Protein AF-A0A8S3PVW5-F1 (afdb_monomer_lite)

Organism: Mytilus edulis (NCBI:txid6550)

Foldseek 3Di:
DDDVVVVPDDLVNVVCCVVVDVDDCLPPQDEQALVCLVVLVVCLVPDDPQQNDAHCDDPVRGRPRSNPDDLQVRKDWDDVVQFQFPPWTWIDRVVVREIETGCAPVQDQDDTGGPHPAAAYAYEHDNYAHAEQDDDPCLLRYQEYAHHHYAHQYYDLVSLQRQRHAYAEQDNYAHADDDPSVVNHDLSHAYANAAYEYADDLVVQVVLVVQVSNCVPPVHHHQYWYDDPNDTDGSNCSNVVSVVPDPPVVVVVVVVVVVVVVVVVVVVCVVVVVVVVVVCCVVVVPPPDPPPDDDDDQFDEEDDDDPVDPVVVVVVVVVVVVVVVVPGGYHYDVPNHDPPDDDDDDDDDD

pLDDT: mean 82.0, std 16.53, range [31.44, 98.75]

Structure (mmCIF, N/CA/C/O backbone):
data_AF-A0A8S3PVW5-F1
#
_entry.id   AF-A0A8S3PVW5-F1
#
loop_
_atom_site.group_PDB
_atom_site.id
_atom_site.type_symbol
_atom_site.label_atom_id
_atom_site.label_alt_id
_atom_site.label_comp_id
_atom_site.label_asym_id
_atom_site.label_entity_id
_atom_site.label_seq_id
_atom_site.pdbx_PDB_ins_code
_atom_site.Cartn_x
_atom_site.Cartn_y
_atom_site.Cartn_z
_atom_site.occupancy
_atom_site.B_iso_or_equiv
_atom_site.auth_seq_id
_atom_site.auth_comp_id
_atom_site.auth_asym_id
_atom_site.auth_atom_id
_atom_site.pdbx_PDB_model_num
ATOM 1 N N . MET A 1 1 ? -30.991 1.022 31.946 1.00 31.44 1 MET A N 1
ATOM 2 C CA . MET A 1 1 ? -29.877 0.114 32.305 1.00 31.44 1 MET A CA 1
ATOM 3 C C . MET A 1 1 ? -28.621 0.947 32.522 1.00 31.44 1 MET A C 1
ATOM 5 O O . MET A 1 1 ? -28.268 1.683 31.598 1.00 31.44 1 MET A O 1
ATOM 9 N N . PRO A 1 2 ? -27.998 0.931 33.714 1.00 32.81 2 PRO A N 1
ATOM 10 C CA . PRO A 1 2 ? -26.864 1.794 33.996 1.00 32.81 2 PRO A CA 1
ATOM 11 C C . PRO A 1 2 ? -25.646 1.234 33.274 1.00 32.81 2 PRO A C 1
ATOM 13 O O . PRO A 1 2 ? -25.054 0.234 33.656 1.00 32.81 2 PRO A O 1
ATOM 16 N N . ASN A 1 3 ? -25.306 1.881 32.171 1.00 42.56 3 ASN A N 1
ATOM 17 C CA . ASN A 1 3 ? -24.014 1.720 31.548 1.00 42.56 3 ASN A CA 1
ATOM 18 C C . ASN A 1 3 ? -23.010 2.446 32.457 1.00 42.56 3 ASN A C 1
ATOM 20 O O . ASN A 1 3 ? -23.156 3.650 32.654 1.00 42.56 3 ASN A O 1
ATOM 24 N N . LEU A 1 4 ? -22.012 1.756 33.013 1.00 47.47 4 LEU A N 1
ATOM 25 C CA . LEU A 1 4 ? -20.963 2.387 33.833 1.00 47.47 4 LEU A CA 1
ATOM 26 C C . LEU A 1 4 ? -20.243 3.527 33.084 1.00 47.47 4 LEU A C 1
ATOM 28 O O . LEU A 1 4 ? -19.803 4.483 33.709 1.00 47.47 4 LEU A O 1
ATOM 32 N N . SER A 1 5 ? -20.245 3.512 31.743 1.00 44.22 5 SER A N 1
ATOM 33 C CA . SER A 1 5 ? -19.768 4.637 30.920 1.00 44.22 5 SER A CA 1
ATOM 34 C C . SER A 1 5 ? -20.763 5.805 30.765 1.00 44.22 5 SER A C 1
ATOM 36 O O . SER A 1 5 ? -20.355 6.902 30.403 1.00 44.22 5 SER A O 1
ATOM 38 N N . LYS A 1 6 ? -22.060 5.617 31.063 1.00 41.75 6 LYS A N 1
ATOM 39 C CA . LYS A 1 6 ? -23.057 6.706 31.199 1.00 41.75 6 LYS A CA 1
ATOM 40 C C . LYS A 1 6 ? -23.055 7.350 32.590 1.00 41.75 6 LYS A C 1
ATOM 42 O O . LYS A 1 6 ? -23.629 8.419 32.740 1.00 41.75 6 LYS A O 1
ATOM 47 N N . LEU A 1 7 ? -22.428 6.719 33.585 1.00 42.75 7 LEU A N 1
ATOM 48 C CA . LEU A 1 7 ? -22.306 7.241 34.952 1.00 42.75 7 LEU A CA 1
ATOM 49 C C . LEU A 1 7 ? -21.178 8.280 35.109 1.00 42.75 7 LEU A C 1
ATOM 51 O O . LEU A 1 7 ? -20.908 8.714 36.220 1.00 42.75 7 LEU A O 1
ATOM 55 N N . GLY A 1 8 ? -20.515 8.691 34.020 1.00 39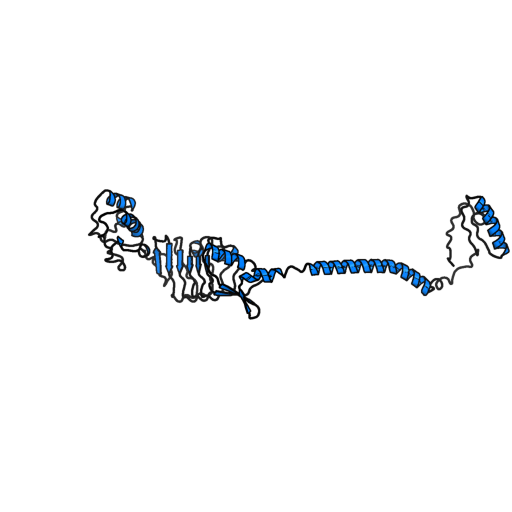.84 8 GLY A N 1
ATOM 56 C CA . GLY A 1 8 ? -19.526 9.778 34.047 1.00 39.84 8 GLY A CA 1
ATOM 57 C C . GLY A 1 8 ? -18.215 9.444 34.764 1.00 39.84 8 GLY A C 1
ATOM 58 O O . GLY A 1 8 ? -17.346 10.304 34.863 1.00 39.84 8 GLY A O 1
ATOM 59 N N . PHE A 1 9 ? -18.033 8.206 35.229 1.00 46.53 9 PHE A N 1
ATOM 60 C CA . PHE A 1 9 ? -16.758 7.766 35.772 1.00 46.53 9 PHE A CA 1
ATOM 61 C C . PHE A 1 9 ? -15.730 7.714 34.643 1.00 46.53 9 PHE A C 1
ATOM 63 O O . PHE A 1 9 ? -15.774 6.835 33.778 1.00 46.53 9 PHE A O 1
ATOM 70 N N . THR A 1 10 ? -14.790 8.658 34.645 1.00 55.12 10 THR A N 1
ATOM 71 C CA . THR A 1 10 ? -13.551 8.484 33.892 1.00 55.12 10 THR A CA 1
ATOM 72 C C . THR A 1 10 ? -12.866 7.218 34.405 1.00 55.12 10 THR A C 1
ATOM 74 O O . THR A 1 10 ? -13.001 6.847 35.575 1.00 55.12 10 THR A O 1
ATOM 77 N N . ILE A 1 11 ? -12.151 6.519 33.522 1.00 56.59 11 ILE A N 1
ATOM 78 C CA . ILE A 1 11 ? -11.419 5.291 33.871 1.00 56.59 11 ILE A CA 1
ATOM 79 C C . ILE A 1 11 ? -10.528 5.522 35.099 1.00 56.59 11 ILE A C 1
ATOM 81 O O . ILE A 1 11 ? -10.429 4.642 35.944 1.00 56.59 11 ILE A O 1
ATOM 85 N N . ASP A 1 12 ? -9.990 6.731 35.260 1.00 51.94 12 ASP A N 1
ATOM 86 C CA . ASP A 1 12 ? -9.177 7.129 36.409 1.00 51.94 12 ASP A CA 1
ATOM 87 C C . ASP A 1 12 ? -9.962 7.147 37.730 1.00 51.94 12 ASP A C 1
ATOM 89 O O . ASP A 1 12 ? -9.439 6.707 38.751 1.00 51.94 12 ASP A O 1
ATOM 93 N N . ILE A 1 13 ? -11.232 7.575 37.729 1.00 57.00 13 ILE A N 1
ATOM 94 C CA . ILE A 1 13 ? -12.088 7.536 38.926 1.00 57.00 13 ILE A CA 1
ATOM 95 C C . ILE A 1 13 ? -12.519 6.098 39.223 1.00 57.00 13 ILE A C 1
ATOM 97 O O . ILE A 1 13 ? -12.530 5.700 40.380 1.00 57.00 13 ILE A O 1
ATOM 101 N N . LEU A 1 14 ? -12.824 5.294 38.201 1.00 58.66 14 LEU A N 1
AT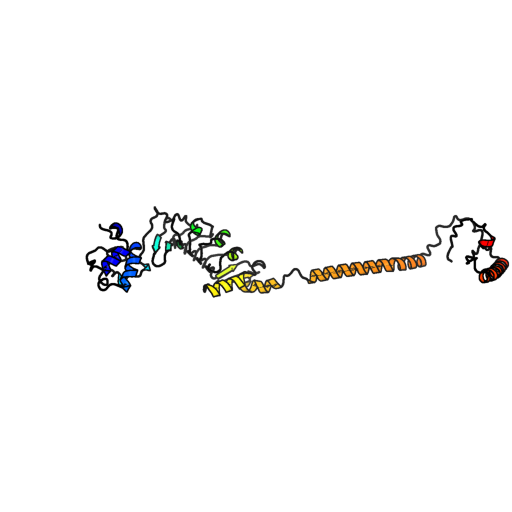OM 102 C CA . LEU A 1 14 ? -13.183 3.879 38.368 1.00 58.66 14 LEU A CA 1
ATOM 103 C C . LEU A 1 14 ? -12.003 3.062 38.913 1.00 58.66 14 LEU A C 1
ATOM 105 O O . LEU A 1 14 ? -12.178 2.249 39.815 1.00 58.66 14 LEU A O 1
ATOM 109 N N . LEU A 1 15 ? -10.791 3.325 38.423 1.00 57.66 15 LEU A N 1
ATOM 110 C CA . LEU A 1 15 ? -9.556 2.736 38.934 1.00 57.66 15 LEU A CA 1
ATOM 111 C C . LEU A 1 15 ? -9.255 3.229 40.348 1.00 57.66 15 LEU A C 1
ATOM 113 O O . LEU A 1 15 ? -9.067 2.410 41.241 1.00 57.66 15 LEU A O 1
ATOM 117 N N . SER A 1 16 ? -9.271 4.544 40.583 1.00 54.84 16 SER A N 1
ATOM 118 C CA . SER A 1 16 ? -9.051 5.112 41.917 1.00 54.84 16 SER A CA 1
ATOM 119 C C . SER A 1 16 ? -10.055 4.560 42.925 1.00 54.84 16 SER A C 1
ATOM 121 O O . SER A 1 16 ? -9.669 4.189 44.026 1.00 54.84 16 SER A O 1
ATOM 123 N N . ALA A 1 17 ? -11.321 4.412 42.539 1.00 56.62 17 ALA A N 1
ATOM 124 C CA . ALA A 1 17 ? -12.352 3.898 43.417 1.00 56.62 17 ALA A CA 1
ATOM 125 C C . ALA A 1 17 ? -12.240 2.382 43.644 1.00 56.62 17 ALA A C 1
ATOM 127 O O . ALA A 1 17 ? -12.489 1.966 44.760 1.00 56.62 17 ALA A O 1
ATOM 128 N N . VAL A 1 18 ? -11.798 1.574 42.669 1.00 59.78 18 VAL A N 1
ATOM 129 C CA . VAL A 1 18 ? -11.516 0.131 42.859 1.00 59.78 18 VAL A CA 1
ATOM 130 C C . VAL A 1 18 ? -10.257 -0.115 43.703 1.00 59.78 18 VAL A C 1
ATOM 132 O O . VAL A 1 18 ? -10.216 -1.069 44.475 1.00 59.78 18 VAL A O 1
ATOM 135 N N . PHE A 1 19 ? -9.226 0.728 43.578 1.00 58.41 19 PHE A N 1
ATOM 136 C CA . PHE A 1 19 ? -7.985 0.602 44.356 1.00 58.41 19 PHE A CA 1
ATOM 137 C C . PHE A 1 19 ? -8.077 1.216 45.756 1.00 58.41 19 PHE A C 1
ATOM 139 O O . PHE A 1 19 ? -7.372 0.771 46.659 1.00 58.41 19 PHE A O 1
ATOM 146 N N . LYS A 1 20 ? -8.931 2.229 45.947 1.00 57.75 20 LYS A N 1
ATOM 147 C CA . LYS A 1 20 ? -9.112 2.938 47.224 1.00 57.75 20 LYS A CA 1
ATOM 148 C C . LYS A 1 20 ? -10.317 2.438 48.027 1.00 57.75 20 LYS A C 1
ATOM 150 O O . LYS A 1 20 ? -10.294 2.531 49.250 1.00 57.75 20 LYS A O 1
ATOM 155 N N . TYR A 1 21 ? -11.344 1.901 47.367 1.00 57.03 21 TYR A N 1
ATOM 156 C CA . TYR A 1 21 ? -12.553 1.360 47.989 1.00 57.03 21 TYR A CA 1
ATOM 157 C C . TYR A 1 21 ? -12.857 -0.044 47.439 1.00 57.03 21 TYR A C 1
ATOM 159 O O . TYR A 1 21 ? -12.742 -0.314 46.247 1.00 57.03 21 TYR A O 1
ATOM 167 N N . SER A 1 22 ? -13.289 -0.965 48.300 1.00 54.03 22 SER A N 1
ATOM 168 C CA . SER A 1 22 ? -13.704 -2.312 47.886 1.00 54.03 22 SER A CA 1
ATOM 169 C C . SER A 1 22 ? -15.058 -2.262 47.164 1.00 54.03 22 SER A C 1
ATOM 171 O O . SER A 1 22 ? -16.097 -2.543 47.759 1.00 54.03 22 SER A O 1
ATOM 173 N N . ILE A 1 23 ? -15.079 -1.870 45.886 1.00 60.22 23 ILE A N 1
ATOM 174 C CA . ILE A 1 23 ? -16.308 -1.848 45.080 1.00 60.22 23 ILE A CA 1
ATOM 175 C C . ILE A 1 23 ? -16.690 -3.283 44.705 1.00 60.22 23 ILE A C 1
ATOM 177 O O . ILE A 1 23 ? -15.968 -3.970 43.980 1.00 60.22 23 ILE A O 1
ATOM 181 N N . ASN A 1 24 ? -17.858 -3.733 45.167 1.00 63.59 24 ASN A N 1
ATOM 182 C CA . ASN A 1 24 ? -18.418 -5.018 44.765 1.00 63.59 24 ASN A CA 1
ATOM 183 C C . ASN A 1 24 ? -19.068 -4.904 43.378 1.00 63.59 24 ASN A C 1
ATOM 185 O O . ASN A 1 24 ? -20.119 -4.289 43.220 1.00 63.59 24 ASN A O 1
ATOM 189 N N . LEU A 1 25 ? -18.440 -5.518 42.375 1.00 69.56 25 LEU A N 1
ATOM 190 C CA . LEU A 1 25 ? -18.918 -5.534 40.989 1.00 69.56 25 LEU A CA 1
ATOM 191 C C . LEU A 1 25 ? -19.595 -6.863 40.590 1.00 69.56 25 LEU A C 1
ATOM 193 O O . LEU A 1 25 ? -20.015 -6.995 39.441 1.00 69.56 25 LEU A O 1
ATOM 197 N N . LYS A 1 26 ? -19.725 -7.847 41.499 1.00 65.81 26 LYS A N 1
ATOM 198 C CA . LYS A 1 26 ? -20.195 -9.213 41.167 1.00 65.81 26 LYS A CA 1
ATOM 199 C C . LYS A 1 26 ? -21.586 -9.271 40.521 1.00 65.81 26 LYS A C 1
ATOM 201 O O . LYS A 1 26 ? -21.809 -10.118 39.666 1.00 65.81 26 LYS A O 1
ATOM 206 N N . GLU A 1 27 ? -22.495 -8.377 40.901 1.00 69.25 27 GLU A N 1
ATOM 207 C CA . GLU A 1 27 ? -23.879 -8.339 40.392 1.00 69.25 27 GLU A CA 1
ATOM 208 C C . GLU A 1 27 ? -24.087 -7.280 39.300 1.00 69.25 27 GLU A C 1
ATOM 210 O O . GLU A 1 27 ? -25.206 -7.039 38.848 1.00 69.25 27 GLU A O 1
ATOM 215 N N . THR A 1 28 ? -23.012 -6.625 38.849 1.00 72.88 28 THR A N 1
ATOM 216 C CA . THR A 1 28 ? -23.123 -5.601 37.810 1.00 72.88 28 THR A CA 1
ATOM 217 C C . THR A 1 28 ? -23.132 -6.249 36.421 1.00 72.88 28 THR A C 1
ATOM 219 O O . THR A 1 28 ? -22.277 -7.085 36.127 1.00 72.88 28 THR A O 1
ATOM 222 N N . PRO A 1 29 ? -24.079 -5.900 35.530 1.00 81.81 29 PRO A N 1
ATOM 223 C CA . PRO A 1 29 ? -24.072 -6.401 34.162 1.00 81.81 29 PRO A CA 1
ATOM 224 C C . PRO A 1 29 ? -22.949 -5.721 33.371 1.00 81.81 29 PRO A C 1
ATOM 226 O O . PRO A 1 29 ? -23.102 -4.606 32.867 1.00 81.81 29 PRO A O 1
ATOM 229 N N . ILE A 1 30 ? -21.796 -6.385 33.280 1.00 82.62 30 ILE A N 1
ATOM 230 C CA . ILE A 1 30 ? -20.611 -5.823 32.630 1.00 82.62 30 ILE A CA 1
ATOM 231 C C . ILE A 1 30 ? -20.696 -6.023 31.117 1.00 82.62 30 ILE A C 1
ATOM 233 O O . ILE A 1 30 ? -20.849 -7.143 30.621 1.00 82.62 30 ILE A O 1
ATOM 237 N N . ARG A 1 31 ? -20.557 -4.920 30.378 1.00 87.69 31 ARG A N 1
ATOM 238 C CA . ARG A 1 31 ? -20.431 -4.920 28.922 1.00 87.69 31 ARG A CA 1
ATOM 239 C C . ARG A 1 31 ? -18.957 -4.868 28.531 1.00 87.69 31 ARG A C 1
ATOM 241 O O . ARG A 1 31 ? -18.302 -3.846 28.698 1.00 87.69 31 ARG A O 1
ATOM 248 N N . CYS A 1 32 ? -18.466 -5.955 27.964 1.00 89.75 32 CYS A N 1
ATOM 249 C CA . CYS A 1 32 ? -17.086 -6.138 27.539 1.00 89.75 32 CYS A CA 1
ATOM 250 C C . CYS A 1 32 ? -16.931 -5.764 26.063 1.00 89.75 32 CYS A C 1
ATOM 252 O O . CYS A 1 32 ? -16.780 -6.618 25.193 1.00 89.75 32 CYS A O 1
ATOM 254 N N . ASP A 1 33 ? -17.042 -4.469 25.775 1.00 90.88 33 ASP A N 1
ATOM 255 C CA . ASP A 1 33 ? -16.838 -3.907 24.440 1.00 90.88 33 ASP A CA 1
ATOM 256 C C . ASP A 1 33 ? -15.508 -3.140 24.342 1.00 90.88 33 ASP A C 1
ATOM 258 O O . ASP A 1 33 ? -14.687 -3.160 25.260 1.00 90.88 33 ASP A O 1
ATOM 262 N N . CYS A 1 34 ? -15.284 -2.463 23.213 1.00 91.31 34 CYS A N 1
ATOM 263 C CA . CYS A 1 34 ? -14.067 -1.684 22.981 1.00 91.31 34 CYS A CA 1
ATOM 264 C C . CYS A 1 34 ? -13.805 -0.622 24.065 1.00 91.31 34 CYS A C 1
ATOM 266 O O . CYS A 1 34 ? -12.659 -0.377 24.422 1.00 91.31 34 CYS A O 1
ATOM 268 N N . LYS A 1 35 ? -14.844 -0.000 24.639 1.00 87.25 35 LYS A N 1
ATOM 269 C CA . LYS A 1 35 ? -14.663 1.071 25.632 1.00 87.25 35 LYS A CA 1
ATOM 270 C C . LYS A 1 35 ? -14.157 0.526 26.959 1.00 87.25 35 LYS A C 1
ATOM 272 O O . LYS A 1 35 ? -13.563 1.258 27.747 1.00 87.25 35 LYS A O 1
ATOM 277 N N . PHE A 1 36 ? -14.410 -0.755 27.198 1.00 84.06 36 PHE A N 1
ATOM 278 C CA . PHE A 1 36 ? -14.023 -1.451 28.410 1.00 84.06 36 PHE A CA 1
ATOM 279 C C . PHE A 1 36 ? -12.609 -2.050 28.330 1.00 84.06 36 PHE A C 1
ATOM 281 O O . PHE A 1 36 ? -12.068 -2.461 29.353 1.00 84.06 36 PHE A O 1
ATOM 288 N N . GLU A 1 37 ? -11.972 -2.043 27.152 1.00 84.88 37 GLU A N 1
ATOM 289 C CA . GLU A 1 37 ? -10.618 -2.577 26.938 1.00 84.88 37 GLU A CA 1
ATOM 290 C C . GLU A 1 37 ? -9.592 -1.979 27.899 1.00 84.88 37 GLU A C 1
ATOM 292 O O . GLU A 1 37 ? -8.934 -2.724 28.625 1.00 84.88 37 GLU A O 1
ATOM 297 N N . ARG A 1 38 ? -9.534 -0.649 28.004 1.00 79.75 38 ARG A N 1
ATOM 298 C CA . ARG A 1 38 ? -8.556 0.019 28.868 1.00 79.75 38 ARG A CA 1
ATOM 299 C C . ARG A 1 38 ? -8.747 -0.334 30.343 1.00 79.75 38 ARG A C 1
ATOM 301 O O . ARG A 1 38 ? -7.765 -0.491 31.059 1.00 79.75 38 ARG A O 1
ATOM 308 N N . PHE A 1 39 ? -9.991 -0.511 30.788 1.00 76.62 39 PHE A N 1
ATOM 309 C CA . PHE A 1 39 ? -10.277 -0.959 32.150 1.00 76.62 39 PHE A CA 1
ATOM 310 C C . PHE A 1 39 ? -9.788 -2.396 32.375 1.00 76.62 39 PHE A C 1
ATOM 312 O O . PHE A 1 39 ? -9.053 -2.642 33.329 1.00 76.62 39 PHE A O 1
ATOM 319 N N . ILE A 1 40 ? -10.117 -3.325 31.466 1.00 76.81 40 ILE A N 1
ATOM 320 C CA . ILE A 1 40 ? -9.654 -4.724 31.520 1.00 76.81 40 ILE A CA 1
ATOM 321 C C . ILE A 1 40 ? -8.126 -4.794 31.561 1.00 76.81 40 ILE A C 1
ATOM 323 O O . ILE A 1 40 ? -7.555 -5.524 32.373 1.00 76.81 40 ILE A O 1
ATOM 327 N N . LYS A 1 41 ? -7.460 -4.007 30.718 1.00 78.69 41 LYS A N 1
ATOM 328 C CA . LYS A 1 41 ? -6.004 -3.956 30.647 1.00 78.69 41 LYS A CA 1
ATOM 329 C C . LYS A 1 41 ? -5.378 -3.510 31.964 1.00 78.69 41 LYS A C 1
ATOM 331 O O . LYS A 1 41 ? -4.396 -4.102 32.393 1.00 78.69 41 LYS A O 1
ATOM 336 N N . THR A 1 42 ? -5.945 -2.511 32.639 1.00 74.25 42 THR A N 1
ATOM 337 C CA . THR A 1 42 ? -5.396 -2.023 33.911 1.00 74.25 42 THR A CA 1
ATOM 338 C C . THR A 1 42 ? -5.670 -2.972 35.080 1.00 74.25 42 THR A C 1
ATOM 340 O O . THR A 1 42 ? -4.783 -3.208 35.898 1.00 74.25 42 THR A O 1
ATOM 343 N N . ILE A 1 43 ? -6.868 -3.554 35.171 1.00 71.56 43 ILE A N 1
ATOM 344 C CA . ILE A 1 43 ? -7.237 -4.404 36.317 1.00 71.56 43 ILE A CA 1
ATOM 345 C C . ILE A 1 43 ? -6.582 -5.791 36.278 1.00 71.56 43 ILE A C 1
ATOM 347 O O . ILE A 1 43 ? -6.353 -6.361 37.346 1.00 71.56 43 ILE A O 1
ATOM 351 N N . LYS A 1 44 ? -6.240 -6.317 35.085 1.00 70.44 44 LYS A N 1
ATOM 352 C CA . LYS A 1 44 ? -5.544 -7.610 34.919 1.00 70.44 44 LYS A CA 1
ATOM 353 C C . LYS A 1 44 ? -4.260 -7.699 35.746 1.00 70.44 44 LYS A C 1
ATOM 355 O O . LYS A 1 44 ? -3.945 -8.767 36.256 1.00 70.44 44 LYS A O 1
ATOM 360 N N . PHE A 1 45 ? -3.544 -6.586 35.894 1.00 66.06 45 PHE A N 1
ATOM 361 C CA . PHE A 1 45 ? -2.250 -6.554 36.575 1.00 66.06 45 PHE A CA 1
ATOM 362 C C . PHE A 1 45 ? -2.329 -6.210 38.063 1.00 66.06 45 PHE A C 1
ATOM 364 O O . PHE A 1 45 ? -1.327 -6.350 38.757 1.00 66.06 45 PHE A O 1
ATOM 371 N N . ALA A 1 46 ? -3.476 -5.740 38.563 1.00 60.41 46 ALA A N 1
ATOM 372 C CA . ALA A 1 46 ? -3.459 -4.940 39.783 1.00 60.41 46 ALA A CA 1
ATOM 373 C C . ALA A 1 46 ? -4.485 -5.329 40.866 1.00 60.41 46 ALA A C 1
ATOM 375 O O . ALA A 1 46 ? -4.235 -5.041 42.033 1.00 60.41 46 ALA A O 1
ATOM 376 N N . ALA A 1 47 ? -5.592 -6.021 40.572 1.00 58.47 47 ALA A N 1
ATOM 377 C CA . ALA A 1 47 ? -6.679 -6.143 41.555 1.00 58.47 47 ALA A CA 1
ATOM 378 C C . ALA A 1 47 ? -6.980 -7.581 42.036 1.00 58.47 47 ALA A C 1
ATOM 380 O O . ALA A 1 47 ? -7.594 -8.382 41.326 1.00 58.47 47 ALA A O 1
ATOM 381 N N . LYS A 1 48 ? -6.657 -7.874 43.310 1.00 56.66 48 LYS A N 1
ATOM 382 C CA . LYS A 1 48 ? -7.226 -9.018 44.051 1.00 56.66 48 LYS A CA 1
ATOM 383 C C . LYS A 1 48 ? -8.754 -8.856 44.116 1.00 56.66 48 LYS A C 1
ATOM 385 O O . LYS A 1 48 ? -9.242 -7.849 44.612 1.00 56.66 48 LYS A O 1
ATOM 390 N N . GLY A 1 49 ? -9.509 -9.844 43.624 1.00 59.50 49 GLY A N 1
ATOM 391 C CA . GLY A 1 49 ? -10.984 -9.872 43.689 1.00 59.50 49 GLY A CA 1
ATOM 392 C C . GLY A 1 49 ? -11.720 -9.628 42.364 1.00 59.50 49 GLY A C 1
ATOM 393 O O . GLY A 1 49 ? -12.922 -9.872 42.285 1.00 59.50 49 GLY A O 1
ATOM 394 N N . VAL A 1 50 ? -11.008 -9.239 41.301 1.00 63.38 50 VAL A N 1
ATOM 395 C CA . VAL A 1 50 ? -11.586 -8.973 39.966 1.00 63.38 50 VAL A CA 1
ATOM 396 C C . VAL A 1 50 ? -11.655 -10.234 39.087 1.00 63.38 50 VAL A C 1
ATOM 398 O O . VAL A 1 50 ? -12.401 -10.278 38.110 1.00 63.38 50 VAL A O 1
ATOM 401 N N . HIS A 1 51 ? -10.965 -11.310 39.481 1.00 65.31 51 HIS A N 1
ATOM 402 C CA . HIS A 1 51 ? -10.943 -12.598 38.767 1.00 65.31 51 HIS A CA 1
ATOM 403 C C . HIS A 1 51 ? -12.327 -13.240 38.569 1.00 65.31 51 HIS A C 1
ATOM 405 O O . HIS A 1 51 ? -12.505 -14.038 37.653 1.00 65.31 51 HIS A O 1
ATOM 411 N N . ASN A 1 52 ? -13.306 -12.883 39.407 1.00 74.19 52 ASN A N 1
ATOM 412 C CA . ASN A 1 52 ? -14.651 -13.461 39.382 1.00 74.19 52 ASN A CA 1
ATOM 413 C C . ASN A 1 52 ? -15.667 -12.619 38.598 1.00 74.19 52 ASN A C 1
ATOM 415 O O . ASN A 1 52 ? -16.850 -12.950 38.601 1.00 74.19 52 ASN A O 1
ATOM 419 N N . LEU A 1 53 ? -15.243 -11.522 37.964 1.00 81.25 53 LEU A N 1
ATOM 420 C CA . LEU A 1 53 ? -16.140 -10.710 37.149 1.00 81.25 53 LEU A CA 1
ATOM 421 C C . LEU A 1 53 ? -16.371 -11.349 35.782 1.00 81.25 53 LEU A C 1
ATOM 423 O O . LEU A 1 53 ? -15.439 -11.814 35.121 1.00 81.25 53 LEU A O 1
ATOM 427 N N . ILE A 1 54 ? -17.634 -11.335 35.367 1.00 86.94 54 ILE A N 1
ATOM 428 C CA . ILE A 1 54 ? -18.128 -12.026 34.183 1.00 86.94 54 ILE A CA 1
ATOM 429 C C . ILE A 1 54 ? -18.789 -11.010 33.255 1.00 86.94 54 ILE A C 1
ATOM 431 O O . ILE A 1 54 ? -19.542 -10.138 33.691 1.00 86.94 54 ILE A O 1
ATOM 435 N N . CYS A 1 55 ? -18.526 -11.138 31.962 1.00 88.75 55 CYS A N 1
ATOM 436 C CA . CYS A 1 55 ? -19.185 -10.339 30.942 1.00 88.75 55 CYS A CA 1
ATOM 437 C C . CYS A 1 55 ? -20.626 -10.816 30.733 1.00 88.75 55 CYS A C 1
ATOM 439 O O . CYS A 1 55 ? -20.884 -12.005 30.542 1.00 88.75 55 CYS A O 1
ATOM 441 N N . LYS A 1 56 ? -21.578 -9.883 30.722 1.00 90.88 56 LYS A N 1
ATOM 442 C CA . LYS A 1 56 ? -22.979 -10.158 30.365 1.00 90.88 56 LYS A CA 1
ATOM 443 C C . LYS A 1 56 ? -23.296 -9.799 28.917 1.00 90.88 56 LYS A C 1
ATOM 445 O O . LYS A 1 56 ? -24.160 -10.428 28.309 1.00 90.88 56 LYS A O 1
ATOM 450 N N . ASP A 1 57 ? -22.532 -8.877 28.340 1.00 88.25 57 ASP A N 1
ATOM 451 C CA . ASP A 1 57 ? -22.595 -8.506 26.929 1.00 88.25 57 ASP A CA 1
ATOM 452 C C . ASP A 1 57 ? -21.192 -8.210 26.377 1.00 88.25 57 ASP A C 1
ATOM 454 O O . ASP A 1 57 ? -20.302 -7.865 27.156 1.00 88.25 57 ASP A O 1
ATOM 458 N N . PRO A 1 58 ? -20.970 -8.274 25.050 1.00 91.88 58 PRO A N 1
ATOM 459 C CA . PRO A 1 58 ? -21.898 -8.728 24.003 1.00 91.88 58 PRO A CA 1
ATOM 460 C C . PRO A 1 58 ? -22.150 -10.251 24.044 1.00 91.88 58 PRO A C 1
ATOM 462 O O . PRO A 1 58 ? -21.400 -10.961 24.711 1.00 91.88 58 PRO A O 1
ATOM 465 N N . PRO A 1 59 ? -23.143 -10.786 23.298 1.00 92.50 59 PRO A N 1
ATOM 466 C CA . PRO A 1 59 ? -23.479 -12.217 23.306 1.00 92.50 59 PRO A CA 1
ATOM 467 C C . PRO A 1 59 ? -22.291 -13.160 23.067 1.00 92.50 59 PRO A C 1
ATOM 469 O O . PRO A 1 59 ? -22.223 -14.217 23.678 1.00 92.50 59 PRO A O 1
ATOM 472 N N . LEU A 1 60 ? -21.329 -12.754 22.230 1.00 91.88 60 LEU A N 1
ATOM 473 C CA . LEU A 1 60 ? -20.116 -13.531 21.929 1.00 91.88 60 LEU A CA 1
ATOM 474 C C . LEU A 1 60 ? -19.152 -13.681 23.115 1.00 91.88 60 LEU A C 1
ATOM 476 O O . LEU A 1 60 ? -18.310 -14.571 23.100 1.00 91.88 60 LEU A O 1
ATOM 480 N N . LEU A 1 61 ? -19.230 -12.787 24.101 1.00 92.75 61 LEU A N 1
ATOM 481 C CA . LEU A 1 61 ? -18.372 -12.783 25.289 1.00 92.75 61 LEU A CA 1
ATOM 482 C C . LEU A 1 61 ? -19.166 -13.062 26.565 1.00 92.75 61 LEU A C 1
ATOM 484 O O . LEU A 1 61 ? -18.624 -12.950 27.660 1.00 92.75 61 LEU A O 1
ATOM 488 N N . ARG A 1 62 ? -20.452 -13.393 26.441 1.00 92.44 62 ARG A N 1
ATOM 489 C CA . ARG A 1 62 ? -21.325 -13.624 27.584 1.00 92.44 62 ARG A CA 1
ATOM 490 C C . ARG A 1 62 ? -20.859 -14.846 28.374 1.00 92.44 62 ARG A C 1
ATOM 492 O O . ARG A 1 62 ? -20.453 -15.842 27.793 1.00 92.44 62 ARG A O 1
ATOM 499 N N . GLU A 1 63 ? -20.941 -14.745 29.695 1.00 90.62 63 GLU A N 1
ATOM 500 C CA . GLU A 1 63 ? -20.476 -15.747 30.664 1.00 90.62 63 GLU A CA 1
ATOM 501 C C . GLU A 1 63 ? -18.956 -16.001 30.684 1.00 90.62 63 GLU A C 1
ATOM 503 O O . GLU A 1 63 ? -18.476 -16.796 31.491 1.00 90.62 63 GLU A O 1
ATOM 508 N N . ASN A 1 64 ? -18.166 -15.262 29.898 1.00 90.38 64 ASN A N 1
ATOM 509 C CA . ASN A 1 64 ? -16.712 -15.331 29.987 1.00 90.38 64 ASN A CA 1
ATOM 510 C C . ASN A 1 64 ? -16.187 -14.437 31.112 1.00 90.38 64 ASN A C 1
ATOM 512 O O . ASN A 1 64 ? -16.665 -13.318 31.332 1.00 90.38 64 ASN A O 1
ATOM 516 N N . ARG A 1 65 ? -15.148 -14.916 31.800 1.00 87.50 65 ARG A N 1
ATOM 517 C CA . ARG A 1 65 ? -14.435 -14.128 32.807 1.00 87.50 65 ARG A CA 1
ATOM 518 C C . ARG A 1 65 ? -13.612 -13.041 32.138 1.00 87.50 65 ARG A C 1
ATOM 520 O O . ARG A 1 65 ? -12.913 -13.281 31.159 1.00 87.50 65 ARG A O 1
ATOM 527 N N . ILE A 1 66 ? -13.633 -11.855 32.729 1.00 84.62 66 ILE A N 1
ATOM 528 C CA . ILE A 1 66 ? -12.966 -10.667 32.185 1.00 84.62 66 ILE A CA 1
ATOM 529 C C . ILE A 1 66 ? -11.450 -10.860 32.033 1.00 84.62 66 ILE A C 1
ATOM 531 O O . ILE A 1 66 ? -10.849 -10.370 31.077 1.00 84.62 66 ILE A O 1
ATOM 535 N N . VAL A 1 67 ? -10.832 -11.595 32.959 1.00 81.94 67 VAL A N 1
ATOM 536 C CA . VAL A 1 67 ? -9.387 -11.869 32.953 1.00 81.94 67 VAL A CA 1
ATOM 537 C C . VAL A 1 67 ? -8.957 -12.808 31.823 1.00 81.94 67 VAL A C 1
ATOM 539 O O . VAL A 1 67 ? -7.848 -12.661 31.313 1.00 81.94 67 VAL A O 1
ATOM 542 N N . ASP A 1 68 ? -9.851 -13.693 31.376 1.00 87.62 68 ASP A N 1
ATOM 543 C CA . ASP A 1 68 ? -9.567 -14.707 30.353 1.00 87.62 68 ASP A CA 1
ATOM 544 C C . ASP A 1 68 ? -9.833 -14.187 28.931 1.00 87.62 68 ASP A C 1
ATOM 546 O O . ASP A 1 68 ? -9.448 -14.803 27.936 1.00 87.62 68 ASP A O 1
ATOM 550 N N . ILE A 1 69 ? -10.481 -13.025 28.806 1.00 88.19 69 ILE A N 1
ATOM 551 C CA . ILE A 1 69 ? -10.796 -12.435 27.508 1.00 88.19 69 ILE A CA 1
ATOM 552 C C . ILE A 1 69 ? -9.540 -11.824 26.889 1.00 88.19 69 ILE A C 1
ATOM 554 O O . ILE A 1 69 ? -8.837 -10.995 27.483 1.00 88.19 69 ILE A O 1
ATOM 558 N N . SER A 1 70 ? -9.289 -12.217 25.643 1.00 90.81 70 SER A N 1
ATOM 559 C CA . SER A 1 70 ? -8.295 -11.575 24.791 1.00 90.81 70 SER A CA 1
ATOM 560 C C . SER A 1 70 ? -8.728 -10.149 24.449 1.00 90.81 70 SER A C 1
ATOM 562 O O . SER A 1 70 ? -9.859 -9.923 24.016 1.00 90.81 70 SER A O 1
ATOM 564 N N . GLU A 1 71 ? -7.808 -9.195 24.587 1.00 88.94 71 GLU A N 1
ATOM 565 C CA . GLU A 1 71 ? -8.031 -7.778 24.262 1.00 88.94 71 GLU A CA 1
ATOM 566 C C . GLU A 1 71 ? -8.486 -7.596 22.805 1.00 88.94 71 GLU A C 1
ATOM 568 O O . GLU A 1 71 ? -9.306 -6.731 22.507 1.00 88.94 71 GLU A O 1
ATOM 573 N N . ASP A 1 72 ? -8.044 -8.476 21.899 1.00 91.75 72 ASP A N 1
ATOM 574 C CA . ASP A 1 72 ? -8.424 -8.441 20.486 1.00 91.75 72 ASP A CA 1
ATOM 575 C C . ASP A 1 72 ? -9.919 -8.703 20.245 1.00 91.75 72 ASP A C 1
ATOM 577 O O . ASP A 1 72 ? -10.412 -8.346 19.172 1.00 91.75 72 ASP A O 1
ATOM 581 N N . LEU A 1 73 ? -10.641 -9.308 21.196 1.00 92.81 73 LEU A N 1
ATOM 582 C CA . LEU A 1 73 ? -12.083 -9.567 21.104 1.00 92.81 73 LEU A CA 1
ATOM 583 C C . LEU A 1 73 ? -12.940 -8.377 21.559 1.00 92.81 73 LEU A C 1
ATOM 585 O O . LEU A 1 73 ? -14.124 -8.320 21.219 1.00 92.81 73 LEU A O 1
ATOM 589 N N . LEU A 1 74 ? -12.358 -7.414 22.277 1.00 92.38 74 LEU A N 1
ATOM 590 C CA . LEU A 1 74 ? -13.048 -6.234 22.793 1.00 92.38 74 LEU A CA 1
ATOM 591 C C . LEU A 1 74 ? -13.232 -5.207 21.669 1.00 92.38 74 LEU A C 1
ATOM 593 O O . LEU A 1 74 ? -12.375 -4.366 21.403 1.00 92.38 74 LEU A O 1
ATOM 597 N N . LYS A 1 75 ? -14.360 -5.314 20.960 1.00 95.00 75 LYS A N 1
ATOM 598 C CA . LYS A 1 75 ? -14.654 -4.547 19.740 1.00 95.00 75 LYS A CA 1
ATOM 599 C C . LYS A 1 75 ? -15.957 -3.766 19.858 1.00 95.00 75 LYS A C 1
ATOM 601 O O . LYS A 1 75 ? -16.873 -4.172 20.572 1.00 95.00 75 LYS A O 1
ATOM 606 N N . CYS A 1 76 ? -16.074 -2.681 19.094 1.00 93.88 76 CYS A N 1
ATOM 607 C CA . CYS A 1 76 ? -17.334 -1.957 18.914 1.00 93.88 76 CYS A CA 1
ATOM 608 C C . CYS A 1 76 ? -17.718 -1.914 17.443 1.00 93.88 76 CYS A C 1
ATOM 610 O O . CYS A 1 76 ? -16.970 -1.385 16.627 1.00 93.88 76 CYS A O 1
ATOM 612 N N . ALA A 1 77 ? -18.893 -2.448 17.111 1.00 94.50 77 ALA A N 1
ATOM 613 C CA . ALA A 1 77 ? -19.417 -2.409 15.753 1.00 94.50 77 ALA A CA 1
ATOM 614 C C . ALA A 1 77 ? -19.745 -0.969 15.322 1.00 94.50 77 ALA A C 1
ATOM 616 O O . ALA A 1 77 ? -20.345 -0.201 16.078 1.00 94.50 77 ALA A O 1
ATOM 617 N N . ILE A 1 78 ? -19.391 -0.623 14.085 1.00 95.38 78 ILE A N 1
ATOM 618 C CA . ILE A 1 78 ? -19.697 0.658 13.447 1.00 95.38 78 ILE A CA 1
ATOM 619 C C . ILE A 1 78 ? -20.771 0.409 12.389 1.00 95.38 78 ILE A C 1
ATOM 621 O O . ILE A 1 78 ? -20.584 -0.369 11.457 1.00 95.38 78 ILE A O 1
ATOM 625 N N . SER A 1 79 ? -21.915 1.073 12.545 1.00 94.44 79 SER A N 1
ATOM 626 C CA . SER A 1 79 ? -23.060 0.899 11.647 1.00 94.44 79 SER A CA 1
ATOM 627 C C . SER A 1 79 ? -22.879 1.610 10.300 1.00 94.44 79 SER A C 1
ATOM 629 O O . SER A 1 79 ? -22.080 2.540 10.172 1.00 94.44 79 SER A O 1
ATOM 631 N N . MET A 1 80 ? -23.694 1.238 9.306 1.00 92.56 80 MET A N 1
ATOM 632 C CA . MET A 1 80 ? -23.736 1.929 8.008 1.00 92.56 80 MET A CA 1
ATOM 633 C C . MET A 1 80 ? -24.069 3.422 8.138 1.00 92.56 80 MET A C 1
ATOM 635 O O . MET A 1 80 ? -23.486 4.238 7.431 1.00 92.56 80 MET A O 1
ATOM 639 N N . LYS A 1 81 ? -24.931 3.804 9.096 1.00 90.56 81 LYS A N 1
ATOM 640 C CA . LYS A 1 81 ? -25.266 5.217 9.372 1.00 90.56 81 LYS A CA 1
ATOM 641 C C . LYS A 1 81 ? -24.041 6.050 9.758 1.00 90.56 81 LYS A C 1
ATOM 643 O O . LYS A 1 81 ? -24.017 7.247 9.515 1.00 90.56 81 LYS A O 1
ATOM 648 N N . ASN A 1 82 ? -23.021 5.401 10.315 1.00 91.75 82 ASN A N 1
ATOM 649 C CA . ASN A 1 82 ? -21.778 6.037 10.737 1.00 91.75 82 ASN A CA 1
ATOM 650 C C . ASN A 1 82 ? -20.673 5.930 9.672 1.00 91.75 82 ASN A C 1
ATOM 652 O O . ASN A 1 82 ? -19.508 6.133 9.997 1.00 91.75 82 ASN A O 1
ATOM 656 N N . GLY A 1 83 ? -21.013 5.592 8.422 1.00 92.12 83 GLY A N 1
ATOM 657 C CA . GLY A 1 83 ? -20.079 5.582 7.293 1.00 92.12 83 GLY A CA 1
ATOM 658 C C . GLY A 1 83 ? -19.435 4.228 6.976 1.00 92.12 83 GLY A C 1
ATOM 659 O O . GLY A 1 83 ? -18.508 4.188 6.161 1.00 92.12 83 GLY A O 1
ATOM 660 N N . CYS A 1 84 ? -19.906 3.129 7.583 1.00 96.69 84 CYS A N 1
ATOM 661 C CA . CYS A 1 84 ? -19.493 1.781 7.182 1.00 96.69 84 CYS A CA 1
ATOM 662 C C . CYS A 1 84 ? -20.087 1.419 5.803 1.00 96.69 84 CYS A C 1
ATOM 664 O O . CYS A 1 84 ? -21.296 1.587 5.617 1.00 96.69 84 CYS A O 1
ATOM 666 N N . PRO A 1 85 ? -19.292 0.915 4.839 1.00 95.88 85 PRO A N 1
ATOM 667 C CA . PRO A 1 85 ? -19.815 0.562 3.523 1.00 95.88 85 PRO A CA 1
ATOM 668 C C . PRO A 1 85 ? -20.819 -0.605 3.574 1.00 95.88 85 PRO A C 1
ATOM 670 O O . PRO A 1 85 ? -20.712 -1.471 4.447 1.00 95.88 85 PRO A O 1
ATOM 673 N N . PRO A 1 86 ? -21.754 -0.685 2.611 1.00 94.56 86 PRO A N 1
ATOM 674 C CA . PRO A 1 86 ? -22.710 -1.783 2.543 1.00 94.56 86 PRO A CA 1
ATOM 675 C C . PRO A 1 86 ? -22.000 -3.129 2.357 1.00 94.56 86 PRO A C 1
ATOM 677 O O . PRO A 1 86 ? -21.009 -3.236 1.620 1.00 94.56 86 PRO A O 1
ATOM 680 N N . GLU A 1 87 ? -22.544 -4.148 3.030 1.00 94.25 87 GLU A N 1
ATOM 681 C CA . GLU A 1 87 ? -22.037 -5.533 3.083 1.00 94.25 87 GLU A CA 1
ATOM 682 C C . GLU A 1 87 ? -20.675 -5.690 3.775 1.00 94.25 87 GLU A C 1
ATOM 684 O O . GLU A 1 87 ? -20.124 -6.787 3.806 1.00 94.25 87 GLU A O 1
ATOM 689 N N . CYS A 1 88 ? -20.123 -4.616 4.340 1.00 97.00 88 CYS A N 1
ATOM 690 C CA . CYS A 1 88 ? -18.890 -4.675 5.106 1.00 97.00 88 CYS A CA 1
ATOM 691 C C . CYS A 1 88 ? -19.179 -4.720 6.606 1.00 97.00 88 CYS A C 1
ATOM 693 O O . CYS A 1 88 ? -20.144 -4.139 7.099 1.00 97.00 88 CYS A O 1
ATOM 695 N N . ASN A 1 89 ? -18.296 -5.385 7.344 1.00 97.12 89 ASN A N 1
ATOM 696 C CA . ASN A 1 89 ? -18.290 -5.373 8.797 1.00 97.12 89 ASN A CA 1
ATOM 697 C C . ASN A 1 89 ? -17.219 -4.394 9.287 1.00 97.12 89 ASN A C 1
ATOM 699 O O . ASN A 1 89 ? -16.022 -4.646 9.114 1.00 97.12 89 ASN A O 1
ATOM 703 N N . CYS A 1 90 ? -17.647 -3.288 9.891 1.00 98.00 90 CYS A N 1
ATOM 704 C CA . CYS A 1 90 ? -16.746 -2.283 10.440 1.00 98.00 90 CYS A CA 1
ATOM 705 C C . CYS A 1 90 ? -16.743 -2.323 11.964 1.00 98.00 90 CYS A C 1
ATOM 707 O O . CYS A 1 90 ? -17.803 -2.413 12.586 1.00 98.00 90 CYS A O 1
ATOM 709 N N . TYR A 1 91 ? -15.568 -2.211 12.576 1.00 96.62 91 TYR A N 1
ATOM 710 C CA . TYR A 1 91 ? -15.457 -2.162 14.028 1.00 96.62 91 TYR A CA 1
ATOM 711 C C . TYR A 1 91 ? -14.191 -1.453 14.507 1.00 96.62 91 TYR A C 1
ATOM 713 O O . TYR A 1 91 ? -13.154 -1.471 13.849 1.00 96.62 91 TYR A O 1
ATOM 721 N N . GLU A 1 92 ? -14.273 -0.871 15.695 1.00 96.00 92 GLU A N 1
ATOM 722 C CA . GLU A 1 92 ? -13.122 -0.364 16.438 1.00 96.00 92 GLU A CA 1
ATOM 723 C C . GLU A 1 92 ? -12.445 -1.504 17.208 1.00 96.00 92 GLU A C 1
ATOM 725 O O . GLU A 1 92 ? -13.131 -2.338 17.810 1.00 96.00 92 GLU A O 1
ATOM 730 N N . GLN A 1 93 ? -11.110 -1.549 17.177 1.00 95.00 93 GLN A N 1
ATOM 731 C CA . GLN A 1 93 ? -10.294 -2.518 17.909 1.00 95.00 93 GLN A CA 1
ATOM 732 C C . GLN A 1 93 ? -9.167 -1.794 18.677 1.00 95.00 93 GLN A C 1
ATOM 734 O O . GLN A 1 93 ? -8.069 -1.614 18.137 1.00 95.00 93 GLN A O 1
ATOM 739 N N . PRO A 1 94 ? -9.415 -1.393 19.939 1.00 93.25 94 PRO A N 1
ATOM 740 C CA . PRO A 1 94 ? -8.473 -0.598 20.732 1.00 93.25 94 PRO A CA 1
ATOM 741 C C . PRO A 1 94 ? -7.159 -1.300 21.059 1.00 93.25 94 PRO A C 1
ATOM 743 O O . PRO A 1 94 ? -6.127 -0.634 21.082 1.00 93.25 94 PRO A O 1
ATOM 746 N N . SER A 1 95 ? -7.167 -2.632 21.206 1.00 92.38 95 SER A N 1
ATOM 747 C CA . SER A 1 95 ? -5.964 -3.445 21.468 1.00 92.38 95 SER A CA 1
ATOM 748 C C . SER A 1 95 ? -4.833 -3.202 20.461 1.00 92.38 95 SER A C 1
ATOM 750 O O . SER A 1 95 ? -3.658 -3.373 20.775 1.00 92.38 95 SER A O 1
ATOM 752 N N . ARG A 1 96 ? -5.193 -2.790 19.239 1.00 93.31 96 ARG A N 1
ATOM 753 C CA . ARG A 1 96 ? -4.271 -2.460 18.144 1.00 93.31 96 ARG A CA 1
ATOM 754 C C . ARG A 1 96 ? -4.404 -1.013 17.668 1.00 93.31 96 ARG A C 1
ATOM 756 O O . ARG A 1 96 ? -3.878 -0.690 16.611 1.00 93.31 96 ARG A O 1
ATOM 763 N N . SER A 1 97 ? -5.144 -0.186 18.408 1.00 93.88 97 SER A N 1
ATOM 764 C CA . SER A 1 97 ? -5.394 1.231 18.114 1.00 93.88 97 SER A CA 1
ATOM 765 C C . SER A 1 97 ? -5.820 1.485 16.663 1.00 93.88 97 SER A C 1
ATOM 767 O O . SER A 1 97 ? -5.252 2.332 15.984 1.00 93.88 97 SER A O 1
ATOM 769 N N . ARG A 1 98 ? -6.807 0.723 16.172 1.00 94.88 98 ARG A N 1
ATOM 770 C CA . ARG A 1 98 ? -7.241 0.787 14.768 1.00 94.88 98 ARG A CA 1
ATOM 771 C C . ARG A 1 98 ? -8.749 0.680 14.589 1.00 94.88 98 ARG A C 1
ATOM 773 O O . ARG A 1 98 ? -9.454 0.093 15.416 1.00 94.88 98 ARG A O 1
ATOM 780 N N . VAL A 1 99 ? -9.220 1.138 13.431 1.00 97.25 99 VAL A N 1
ATOM 781 C CA . VAL A 1 99 ? -10.583 0.892 12.945 1.00 97.25 99 VAL A CA 1
ATOM 782 C C . VAL A 1 99 ? -10.528 -0.026 11.735 1.00 97.25 99 VAL A C 1
ATOM 784 O O . VAL A 1 99 ? -9.900 0.282 10.727 1.00 97.25 99 VAL A O 1
ATOM 787 N N . VAL A 1 100 ? -11.202 -1.168 11.818 1.00 98.06 100 VAL A N 1
ATOM 788 C CA . VAL A 1 100 ? -11.203 -2.171 10.753 1.00 98.06 100 VAL A CA 1
ATOM 789 C C . VAL A 1 100 ? -12.429 -1.993 9.870 1.00 98.06 100 VAL A C 1
ATOM 791 O O . VAL A 1 100 ? -13.550 -1.924 10.369 1.00 98.06 100 VAL A O 1
ATOM 794 N N . VAL A 1 101 ? -12.221 -1.992 8.553 1.00 98.19 101 VAL A N 1
ATOM 795 C CA . VAL A 1 101 ? -13.277 -2.072 7.534 1.00 98.19 101 VAL A CA 1
ATOM 796 C C . VAL A 1 101 ? -13.116 -3.395 6.799 1.00 98.19 101 VAL A C 1
ATOM 798 O O . VAL A 1 101 ? -12.296 -3.517 5.889 1.00 98.19 101 VAL A O 1
ATOM 801 N N . ASN A 1 102 ? -13.869 -4.415 7.209 1.00 98.38 102 ASN A N 1
ATOM 802 C CA . ASN A 1 102 ? -13.781 -5.739 6.607 1.00 98.38 102 ASN A CA 1
ATOM 803 C C . ASN A 1 102 ? -14.851 -5.931 5.526 1.00 98.38 102 ASN A C 1
ATOM 805 O O . ASN A 1 102 ? -16.021 -6.145 5.825 1.00 98.38 102 ASN A O 1
ATOM 809 N N . CYS A 1 103 ? -14.416 -5.885 4.273 1.00 98.06 103 CYS A N 1
ATOM 810 C CA . CYS A 1 103 ? -15.206 -6.112 3.068 1.00 98.06 103 CYS A CA 1
ATOM 811 C C . CYS A 1 103 ? -14.729 -7.367 2.306 1.00 98.06 103 CYS A C 1
ATOM 813 O O . CYS A 1 103 ? -14.906 -7.465 1.087 1.00 98.06 103 CYS A O 1
ATOM 815 N N . SER A 1 104 ? -14.056 -8.305 2.974 1.00 98.50 104 SER A N 1
ATOM 816 C CA . SER A 1 104 ? -13.551 -9.518 2.326 1.00 98.50 104 SER A CA 1
ATOM 817 C C . SER A 1 104 ? -14.691 -10.420 1.851 1.00 98.50 104 SER A C 1
ATOM 819 O O . SER A 1 104 ? -15.706 -10.532 2.532 1.00 98.50 104 SER A O 1
ATOM 821 N N . SER A 1 105 ? -14.523 -11.085 0.703 1.00 98.06 105 SER A N 1
ATOM 822 C CA . SER A 1 105 ? -15.503 -12.050 0.165 1.00 98.06 105 SER A CA 1
ATOM 823 C C . SER A 1 105 ? -16.907 -11.472 -0.079 1.00 98.06 105 SER A C 1
ATOM 825 O O . SER A 1 105 ? -17.906 -12.184 -0.025 1.00 98.06 105 SER A O 1
ATOM 827 N N . THR A 1 106 ? -16.993 -10.176 -0.394 1.00 97.12 106 THR A N 1
ATOM 828 C CA . THR A 1 106 ? -18.261 -9.464 -0.652 1.00 97.12 106 THR A CA 1
ATOM 829 C C . THR A 1 106 ? -18.561 -9.305 -2.146 1.00 97.12 106 THR A C 1
ATOM 831 O O . THR A 1 106 ? -19.452 -8.557 -2.531 1.00 97.12 106 THR A O 1
ATOM 834 N N . ARG A 1 107 ? -17.826 -10.016 -3.016 1.00 96.62 107 ARG A N 1
ATOM 835 C CA . ARG A 1 107 ? -17.987 -10.001 -4.485 1.00 96.62 107 ARG A CA 1
ATOM 836 C C . ARG A 1 107 ? -17.888 -8.594 -5.097 1.00 96.62 107 ARG A C 1
ATOM 838 O O . ARG A 1 107 ? -18.510 -8.306 -6.116 1.00 96.62 107 ARG A O 1
ATOM 845 N N . LYS A 1 108 ? -17.079 -7.710 -4.507 1.00 96.00 108 LYS A N 1
ATOM 846 C CA . LYS A 1 108 ? -16.891 -6.342 -5.014 1.00 96.00 108 LYS A CA 1
ATOM 847 C C . LYS A 1 108 ? -16.014 -6.327 -6.267 1.00 96.00 108 LYS A C 1
ATOM 849 O O . LYS A 1 108 ? -14.974 -6.977 -6.318 1.00 96.00 108 LYS A O 1
ATOM 854 N N . TYR A 1 109 ? -16.411 -5.536 -7.262 1.00 97.31 109 TYR A N 1
ATOM 855 C CA . TYR A 1 109 ? -15.661 -5.325 -8.514 1.00 97.31 109 TYR A CA 1
ATOM 856 C C . TYR A 1 109 ? -14.896 -3.993 -8.539 1.00 97.31 109 TYR A C 1
ATOM 858 O O . TYR A 1 109 ? -14.033 -3.781 -9.387 1.00 97.31 109 TYR A O 1
ATOM 866 N N . LYS A 1 110 ? -15.211 -3.090 -7.607 1.00 96.31 110 LYS A N 1
ATOM 867 C CA . LYS A 1 110 ? -14.583 -1.775 -7.431 1.00 96.31 110 LYS A CA 1
ATOM 868 C C . LYS A 1 110 ? -14.321 -1.532 -5.948 1.00 96.31 110 LYS A C 1
ATOM 870 O O . LYS A 1 110 ? -14.917 -2.199 -5.098 1.00 96.31 110 LYS A O 1
ATOM 875 N N . MET A 1 111 ? -13.449 -0.578 -5.638 1.00 96.00 111 MET A N 1
ATOM 876 C CA . MET A 1 111 ? -13.232 -0.170 -4.252 1.00 96.00 111 MET A CA 1
ATOM 877 C C . MET A 1 111 ? -14.505 0.488 -3.692 1.00 96.00 111 MET A C 1
ATOM 879 O O . MET A 1 111 ? -15.132 1.282 -4.396 1.00 96.00 111 MET A O 1
ATOM 883 N N . PRO A 1 112 ? -14.915 0.170 -2.451 1.00 93.31 112 PRO A N 1
ATOM 884 C CA . PRO A 1 112 ? -16.077 0.798 -1.837 1.00 93.31 112 PRO A CA 1
ATOM 885 C C . PRO A 1 112 ? -15.795 2.261 -1.481 1.00 93.31 112 PRO A C 1
ATOM 887 O O . PRO A 1 112 ? -14.656 2.645 -1.214 1.00 93.31 112 PRO A O 1
ATOM 890 N N . SER A 1 113 ? -16.854 3.062 -1.392 1.00 91.06 113 SER A N 1
ATOM 891 C CA . SER A 1 113 ? -16.792 4.378 -0.758 1.00 91.06 113 SER A CA 1
ATOM 892 C C . SER A 1 113 ? -16.780 4.202 0.759 1.00 91.06 113 SER A C 1
ATOM 894 O O . SER A 1 113 ? -17.747 3.706 1.332 1.00 91.06 113 SER A O 1
ATOM 896 N N . VAL A 1 114 ? -15.682 4.588 1.406 1.00 90.94 114 VAL A N 1
ATOM 897 C CA . VAL A 1 114 ? -15.551 4.569 2.869 1.00 90.94 114 VAL A CA 1
ATOM 898 C C . VAL A 1 114 ? -15.757 5.984 3.398 1.00 90.94 114 VAL A C 1
ATOM 900 O O . VAL A 1 114 ? -14.984 6.886 3.074 1.00 90.94 114 VAL A O 1
ATOM 903 N N . CYS A 1 115 ? -16.787 6.171 4.225 1.00 90.88 115 CYS A N 1
ATOM 904 C CA . CYS A 1 115 ? -17.187 7.475 4.769 1.00 90.88 115 CYS A CA 1
ATOM 905 C C . CYS A 1 115 ? -16.893 7.611 6.274 1.00 90.88 115 CYS A C 1
ATOM 907 O O . CYS A 1 115 ? -17.476 8.457 6.948 1.00 90.88 115 CYS A O 1
ATOM 909 N N . LEU A 1 116 ? -15.988 6.783 6.799 1.00 92.06 116 LEU A N 1
ATOM 910 C CA . LEU A 1 116 ? -15.513 6.854 8.181 1.00 92.06 116 LEU A CA 1
ATOM 911 C C . LEU A 1 116 ? -14.623 8.080 8.384 1.00 92.06 116 LEU A C 1
ATOM 913 O O . LEU A 1 116 ? -13.800 8.386 7.522 1.00 92.06 116 LEU A O 1
ATOM 917 N N . GLN A 1 117 ? -14.789 8.775 9.511 1.00 89.75 117 GLN A N 1
ATOM 918 C CA . GLN A 1 117 ? -14.014 9.981 9.838 1.00 89.75 117 GLN A CA 1
ATOM 919 C C . GLN A 1 117 ? -12.763 9.695 10.673 1.00 89.75 117 GLN A C 1
ATOM 921 O O . GLN A 1 117 ? -11.912 10.566 10.818 1.00 89.75 117 GLN A O 1
ATOM 926 N N . GLN A 1 118 ? -12.656 8.477 11.194 1.00 91.69 118 GLN A N 1
ATOM 927 C CA . GLN A 1 118 ? -11.541 8.008 11.996 1.00 91.69 118 GLN A CA 1
ATOM 928 C C . GLN A 1 118 ? -10.262 7.867 11.162 1.00 91.69 118 GLN A C 1
ATOM 930 O O . GLN A 1 118 ? -10.303 7.630 9.951 1.00 91.69 118 GLN A O 1
ATOM 935 N N . ASP A 1 119 ? -9.136 7.998 11.853 1.00 91.81 119 ASP A N 1
ATOM 936 C CA . ASP A 1 119 ? -7.805 7.711 11.337 1.00 91.81 119 ASP A CA 1
ATOM 937 C C . ASP A 1 119 ? -7.411 6.246 11.579 1.00 91.81 119 ASP A C 1
ATOM 939 O O . ASP A 1 119 ? -8.148 5.485 12.208 1.00 91.81 119 ASP A O 1
ATOM 943 N N . ASP A 1 120 ? -6.258 5.856 11.032 1.00 93.38 120 ASP A N 1
ATOM 944 C CA . ASP A 1 120 ? -5.657 4.527 11.177 1.00 93.38 120 ASP A CA 1
ATOM 945 C C . ASP A 1 120 ? -6.615 3.396 10.779 1.00 93.38 120 ASP A C 1
ATOM 947 O O . ASP A 1 120 ? -6.834 2.406 11.486 1.00 93.38 120 ASP A O 1
ATOM 951 N N . LEU A 1 121 ? -7.215 3.575 9.596 1.00 97.50 121 LEU A N 1
ATOM 952 C CA . LEU A 1 121 ? -8.101 2.584 9.004 1.00 97.50 121 LEU A CA 1
ATOM 953 C C . LEU A 1 121 ? -7.296 1.380 8.504 1.00 97.50 121 LEU A C 1
ATOM 955 O O . LEU A 1 121 ? -6.350 1.528 7.727 1.00 97.50 121 LEU A O 1
ATOM 959 N N . ASP A 1 122 ? -7.756 0.192 8.874 1.00 98.25 122 ASP A N 1
ATOM 960 C CA . ASP A 1 122 ? -7.286 -1.088 8.360 1.00 98.25 122 ASP A CA 1
ATOM 961 C C . ASP A 1 122 ? -8.372 -1.698 7.475 1.00 98.25 122 ASP A C 1
ATOM 963 O O . ASP A 1 122 ? -9.399 -2.201 7.941 1.00 98.25 122 ASP A O 1
ATOM 967 N N . ILE A 1 123 ? -8.157 -1.637 6.165 1.00 98.31 123 ILE A N 1
ATOM 968 C CA . ILE A 1 123 ? -9.168 -1.983 5.169 1.00 98.31 123 ILE A CA 1
ATOM 969 C C . ILE A 1 123 ? -8.862 -3.360 4.589 1.00 98.31 123 ILE A C 1
ATOM 971 O O . ILE A 1 123 ? -7.828 -3.577 3.960 1.00 98.31 123 ILE A O 1
ATOM 975 N N . ASN A 1 124 ? -9.789 -4.300 4.750 1.00 98.69 124 ASN A N 1
ATOM 976 C CA . ASN A 1 124 ? -9.684 -5.628 4.161 1.00 98.69 124 ASN A CA 1
ATOM 977 C C . ASN A 1 124 ? -10.650 -5.772 2.981 1.00 98.69 124 ASN A C 1
ATOM 979 O O . ASN A 1 124 ? -11.858 -5.879 3.165 1.00 98.69 124 ASN A O 1
ATOM 983 N N . LEU A 1 125 ? -10.102 -5.808 1.769 1.00 98.56 125 LEU A N 1
ATOM 984 C CA . LEU A 1 125 ? -10.805 -5.999 0.498 1.00 98.56 125 LEU A CA 1
ATOM 985 C C . LEU A 1 125 ? -10.394 -7.305 -0.196 1.00 98.56 125 LEU A C 1
ATOM 987 O O . LEU A 1 125 ? -10.624 -7.471 -1.395 1.00 98.56 125 LEU A O 1
ATOM 991 N N . SER A 1 126 ? -9.790 -8.238 0.538 1.00 98.75 126 SER A N 1
ATOM 992 C CA . SER A 1 126 ? -9.333 -9.517 -0.007 1.00 98.75 126 SER A CA 1
ATOM 993 C C . SER A 1 126 ? -10.473 -10.392 -0.547 1.00 98.75 126 SER A C 1
ATOM 995 O O . SER A 1 126 ? -11.628 -10.227 -0.155 1.00 98.75 126 SER A O 1
ATOM 997 N N . HIS A 1 127 ? -10.151 -11.348 -1.420 1.00 98.62 127 HIS A N 1
ATOM 998 C CA . HIS A 1 127 ? -11.111 -12.321 -1.969 1.00 98.62 127 HIS A CA 1
ATOM 999 C C . HIS A 1 127 ? -12.299 -11.661 -2.691 1.00 98.62 127 HIS A C 1
ATOM 1001 O O . HIS A 1 127 ? -13.458 -12.012 -2.487 1.00 98.62 127 HIS A O 1
ATOM 1007 N N . ASN A 1 128 ? -12.007 -10.672 -3.532 1.00 98.56 128 ASN A N 1
ATOM 1008 C CA . ASN A 1 128 ? -12.991 -9.952 -4.339 1.00 98.56 128 ASN A CA 1
ATOM 1009 C C . ASN A 1 128 ? -12.589 -10.000 -5.829 1.00 98.56 128 ASN A C 1
ATOM 1011 O O . ASN A 1 128 ? -11.737 -10.786 -6.247 1.00 98.56 128 ASN A O 1
ATOM 1015 N N . PHE A 1 129 ? -13.223 -9.181 -6.665 1.00 98.44 129 PHE A N 1
ATOM 1016 C CA . PHE A 1 129 ? -13.002 -9.134 -8.113 1.00 98.44 129 PHE A CA 1
ATOM 1017 C C . PHE A 1 129 ? -12.503 -7.767 -8.588 1.00 98.44 129 PHE A C 1
ATOM 1019 O O . PHE A 1 129 ? -12.707 -7.401 -9.746 1.00 98.44 129 PHE A O 1
ATOM 1026 N N . ILE A 1 130 ? -11.849 -7.010 -7.706 1.00 98.38 130 ILE A N 1
ATOM 1027 C CA . ILE A 1 130 ? -11.348 -5.667 -8.005 1.00 98.38 130 ILE A CA 1
ATOM 1028 C C . ILE A 1 130 ? -10.198 -5.772 -9.009 1.00 98.38 130 ILE A C 1
ATOM 1030 O O . ILE A 1 130 ? -9.288 -6.583 -8.834 1.00 98.38 130 ILE A O 1
ATOM 1034 N N . SER A 1 131 ? -10.249 -4.965 -10.068 1.00 97.50 131 SER A N 1
ATOM 1035 C CA . SER A 1 131 ? -9.284 -4.992 -11.178 1.00 97.50 131 SER A CA 1
ATOM 1036 C C . SER A 1 131 ? -8.270 -3.847 -11.166 1.00 97.50 131 SER A C 1
ATOM 1038 O O . SER A 1 131 ? -7.218 -3.953 -11.797 1.00 97.50 131 SER A O 1
ATOM 1040 N N . VAL A 1 132 ? -8.541 -2.769 -10.433 1.00 97.19 132 VAL A N 1
ATOM 1041 C CA . VAL A 1 132 ? -7.671 -1.589 -10.359 1.00 97.19 132 VAL A CA 1
ATOM 1042 C C . VAL A 1 132 ? -7.613 -1.100 -8.918 1.00 97.19 132 VAL A C 1
ATOM 1044 O O . VAL A 1 132 ? -8.652 -0.939 -8.278 1.00 97.19 132 VAL A O 1
ATOM 1047 N N . PHE A 1 133 ? -6.404 -0.845 -8.415 1.00 97.56 133 PHE A N 1
ATOM 1048 C CA . PHE A 1 133 ? -6.221 -0.098 -7.173 1.00 97.56 133 PHE A CA 1
ATOM 1049 C C . PHE A 1 133 ? -6.182 1.395 -7.511 1.00 97.56 133 PHE A C 1
ATOM 1051 O O . PHE A 1 133 ? -5.135 1.945 -7.845 1.00 97.56 133 PHE A O 1
ATOM 1058 N N . GLU A 1 134 ? -7.351 2.023 -7.461 1.00 96.00 134 GLU A N 1
ATOM 1059 C CA . GLU A 1 134 ? -7.563 3.445 -7.735 1.00 96.00 134 GLU A CA 1
ATOM 1060 C C . GLU A 1 134 ? -7.307 4.321 -6.500 1.00 96.00 134 GLU A C 1
ATOM 1062 O O . GLU A 1 134 ? -7.508 3.897 -5.356 1.00 96.00 134 GLU A O 1
ATOM 1067 N N . TYR A 1 135 ? -6.901 5.572 -6.723 1.00 95.56 135 TYR A N 1
ATOM 1068 C CA . TYR A 1 135 ? -6.837 6.547 -5.643 1.00 95.56 135 TYR A CA 1
ATOM 1069 C C . TYR A 1 135 ? -8.241 6.860 -5.100 1.00 95.56 135 TYR A C 1
ATOM 1071 O O . TYR A 1 135 ? -9.175 7.161 -5.844 1.00 95.56 135 TYR A O 1
ATOM 1079 N N . ARG A 1 136 ? -8.382 6.834 -3.770 1.00 95.50 136 ARG A N 1
ATOM 1080 C CA . ARG A 1 136 ? -9.594 7.232 -3.043 1.00 95.50 136 ARG A CA 1
ATOM 1081 C C . ARG A 1 136 ? -9.212 8.102 -1.850 1.00 95.50 136 ARG A C 1
ATOM 1083 O O . ARG A 1 136 ? -8.204 7.853 -1.197 1.00 95.50 136 ARG A O 1
ATOM 1090 N N . THR A 1 137 ? -10.044 9.085 -1.515 1.00 94.44 137 THR A N 1
ATOM 1091 C CA . THR A 1 137 ? -9.764 10.058 -0.440 1.00 94.44 137 THR A CA 1
ATOM 1092 C C . THR A 1 137 ? -9.572 9.412 0.933 1.00 94.44 137 THR A C 1
ATOM 1094 O O . THR A 1 137 ? -8.741 9.871 1.713 1.00 94.44 137 THR A O 1
ATOM 1097 N N . PHE A 1 138 ? -10.276 8.311 1.222 1.00 95.19 138 PHE A N 1
ATOM 1098 C CA . PHE A 1 138 ? -10.125 7.582 2.486 1.00 95.19 138 PHE A CA 1
ATOM 1099 C C . PHE A 1 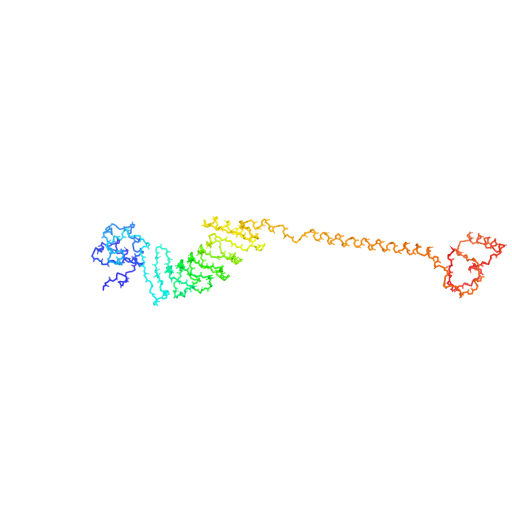138 ? -8.723 6.988 2.681 1.00 95.19 138 PHE A C 1
ATOM 1101 O O . PHE A 1 138 ? -8.325 6.737 3.819 1.00 95.19 138 PHE A O 1
ATOM 1108 N N . LEU A 1 139 ? -7.945 6.802 1.607 1.00 96.44 139 LEU A N 1
ATOM 1109 C CA . LEU A 1 139 ? -6.576 6.296 1.699 1.00 96.44 139 LEU A CA 1
ATOM 1110 C C . LEU A 1 139 ? -5.666 7.242 2.495 1.00 96.44 139 LEU A C 1
ATOM 1112 O O . LEU A 1 139 ? -4.750 6.774 3.161 1.00 96.44 139 LEU A O 1
ATOM 1116 N N . ASN A 1 140 ? -5.969 8.546 2.533 1.00 95.62 140 ASN A N 1
ATOM 1117 C CA . ASN A 1 140 ? -5.231 9.523 3.345 1.00 95.62 140 ASN A CA 1
ATOM 1118 C C . ASN A 1 140 ? -5.380 9.301 4.859 1.00 95.62 140 ASN A C 1
ATOM 1120 O O . ASN A 1 140 ? -4.622 9.877 5.634 1.00 95.62 140 ASN A O 1
ATOM 1124 N N . ARG A 1 141 ? -6.337 8.462 5.272 1.00 96.06 141 ARG A N 1
ATOM 1125 C CA . ARG A 1 141 ? -6.587 8.037 6.659 1.00 96.06 141 ARG A CA 1
ATOM 1126 C C . ARG A 1 141 ? -6.375 6.538 6.868 1.00 96.06 141 ARG A C 1
ATOM 1128 O O . ARG A 1 141 ? -6.611 6.018 7.950 1.00 96.06 141 ARG A O 1
ATOM 1135 N N . THR A 1 142 ? -5.963 5.831 5.820 1.00 97.44 142 THR A N 1
ATOM 1136 C CA . THR A 1 142 ? -5.771 4.383 5.850 1.00 97.44 142 THR A CA 1
ATOM 1137 C C . THR A 1 142 ? -4.330 4.077 6.199 1.00 97.44 142 THR A C 1
ATOM 1139 O O . THR A 1 142 ? -3.423 4.607 5.564 1.00 97.44 142 THR A O 1
ATOM 1142 N N . PHE A 1 143 ? -4.130 3.214 7.188 1.00 97.19 143 PHE A N 1
ATOM 1143 C CA . PHE A 1 143 ? -2.818 2.717 7.576 1.00 97.19 143 PHE A CA 1
ATOM 1144 C C . PHE A 1 143 ? -2.457 1.446 6.799 1.00 97.19 143 PHE A C 1
ATOM 1146 O O . PHE A 1 143 ? -1.348 1.328 6.268 1.00 97.19 143 PHE A O 1
ATOM 1153 N N . SER A 1 144 ? -3.408 0.518 6.668 1.00 98.06 144 SER A N 1
ATOM 1154 C CA . SER A 1 144 ? -3.219 -0.762 5.984 1.00 98.06 144 SER A CA 1
ATOM 1155 C C . SER A 1 144 ? -4.356 -1.065 5.018 1.00 98.06 144 SER A C 1
ATOM 1157 O O . SER A 1 144 ? -5.529 -0.847 5.325 1.00 98.06 144 SER A O 1
ATOM 1159 N N . ILE A 1 145 ? -4.022 -1.629 3.858 1.00 98.44 145 ILE A N 1
ATOM 1160 C CA . ILE A 1 145 ? -5.002 -2.143 2.907 1.00 98.44 145 ILE A CA 1
ATOM 1161 C C . ILE A 1 145 ? -4.612 -3.529 2.400 1.00 98.44 145 ILE A C 1
ATOM 1163 O O . ILE A 1 145 ? -3.497 -3.769 1.927 1.00 98.44 145 ILE A O 1
ATOM 1167 N N . ASN A 1 146 ? -5.559 -4.458 2.482 1.00 98.75 146 ASN A N 1
ATOM 1168 C CA . ASN A 1 146 ? -5.397 -5.814 1.988 1.00 98.75 146 ASN A CA 1
ATOM 1169 C C . ASN A 1 146 ? -6.272 -6.057 0.757 1.00 98.75 146 ASN A C 1
ATOM 1171 O O . ASN A 1 146 ? -7.494 -6.120 0.859 1.00 98.75 146 ASN A O 1
ATOM 1175 N N . PHE A 1 147 ? -5.631 -6.255 -0.387 1.00 98.62 147 PHE A N 1
ATOM 1176 C CA . PHE A 1 147 ? -6.233 -6.615 -1.667 1.00 98.62 147 PHE A CA 1
ATOM 1177 C C . PHE A 1 147 ? -5.879 -8.036 -2.111 1.00 98.62 147 PHE A C 1
ATOM 1179 O O . PHE A 1 147 ? -6.026 -8.362 -3.293 1.00 98.62 147 PHE A O 1
ATOM 1186 N N . SER A 1 148 ? -5.403 -8.901 -1.214 1.00 98.62 148 SER A N 1
ATOM 1187 C CA . SER A 1 148 ? -5.012 -10.251 -1.608 1.00 98.62 148 SER A CA 1
ATOM 1188 C C . SER A 1 148 ? -6.159 -11.007 -2.288 1.00 98.62 148 SER A C 1
ATOM 1190 O O . SER A 1 148 ? -7.329 -10.813 -1.956 1.00 98.62 148 SER A O 1
ATOM 1192 N N . ASN A 1 149 ? -5.843 -11.868 -3.255 1.00 98.50 149 ASN A N 1
ATOM 1193 C CA . ASN A 1 149 ? -6.843 -12.668 -3.976 1.00 98.50 149 ASN A CA 1
ATOM 1194 C C . ASN A 1 149 ? -7.904 -11.801 -4.684 1.00 98.50 149 ASN A C 1
ATOM 1196 O O . ASN A 1 149 ? -9.106 -11.975 -4.488 1.00 98.50 149 ASN A O 1
ATOM 1200 N N . ASN A 1 150 ? -7.449 -10.838 -5.485 1.00 98.69 150 ASN A N 1
ATOM 1201 C CA . ASN A 1 150 ? -8.286 -10.026 -6.371 1.00 98.69 150 ASN A CA 1
ATOM 1202 C C . ASN A 1 150 ? -7.846 -10.219 -7.837 1.00 98.69 150 ASN A C 1
ATOM 1204 O O . ASN A 1 150 ? -7.173 -11.188 -8.191 1.00 98.69 150 ASN A O 1
ATOM 1208 N N . ARG A 1 151 ? -8.260 -9.318 -8.734 1.00 98.19 151 ARG A N 1
ATOM 1209 C CA . ARG A 1 151 ? -7.906 -9.329 -10.161 1.00 98.19 151 ARG A CA 1
ATOM 1210 C C . ARG A 1 151 ? -7.124 -8.078 -10.557 1.00 98.19 151 ARG A C 1
ATOM 1212 O O . ARG A 1 151 ? -7.178 -7.683 -11.718 1.00 98.19 151 ARG A O 1
ATOM 1219 N N . ILE A 1 152 ? -6.422 -7.453 -9.612 1.00 98.25 152 ILE A N 1
ATOM 1220 C CA . ILE A 1 152 ? -5.791 -6.151 -9.824 1.00 98.25 152 ILE A CA 1
ATOM 1221 C C . ILE A 1 152 ? -4.677 -6.278 -10.857 1.00 98.25 152 ILE A C 1
ATOM 1223 O O . ILE A 1 152 ? -3.773 -7.097 -10.696 1.00 98.25 152 ILE A O 1
ATOM 1227 N N . THR A 1 153 ? -4.737 -5.458 -11.904 1.00 96.94 153 THR A N 1
ATOM 1228 C CA . THR A 1 153 ? -3.730 -5.407 -12.974 1.00 96.94 153 THR A CA 1
ATOM 1229 C C . THR A 1 153 ? -2.819 -4.190 -12.878 1.00 96.94 153 THR A C 1
ATOM 1231 O O . THR A 1 153 ? -1.677 -4.232 -13.340 1.00 96.94 153 THR A O 1
ATOM 1234 N N . SER A 1 154 ? -3.308 -3.109 -12.269 1.00 95.62 154 SER A N 1
ATOM 1235 C CA . SER A 1 154 ? -2.604 -1.835 -12.140 1.00 95.62 154 SER A CA 1
ATOM 1236 C C . SER A 1 154 ? -2.920 -1.142 -10.814 1.00 95.62 154 SER A C 1
ATOM 1238 O O . SER A 1 154 ? -3.985 -1.325 -10.221 1.00 95.62 154 SER A O 1
ATOM 1240 N N . VAL A 1 155 ? -1.962 -0.333 -10.367 1.00 97.00 155 VAL A N 1
ATOM 1241 C CA . VAL A 1 155 ? -2.075 0.546 -9.202 1.00 97.00 155 VAL A CA 1
ATOM 1242 C C . VAL A 1 155 ? -1.912 1.978 -9.686 1.00 97.00 155 VAL A C 1
ATOM 1244 O O . VAL A 1 155 ? -0.996 2.271 -10.460 1.00 97.00 155 VAL A O 1
ATOM 1247 N N . ASP A 1 156 ? -2.807 2.851 -9.245 1.00 96.00 156 ASP A N 1
ATOM 1248 C CA . ASP A 1 156 ? -2.768 4.274 -9.543 1.00 96.00 156 ASP A CA 1
ATOM 1249 C C . ASP A 1 156 ? -1.455 4.906 -9.017 1.00 96.00 156 ASP A C 1
ATOM 1251 O O . ASP A 1 156 ? -1.111 4.729 -7.842 1.00 96.00 156 ASP A O 1
ATOM 1255 N N . PRO A 1 157 ? -0.699 5.648 -9.852 1.00 95.25 157 PRO A N 1
ATOM 1256 C CA . PRO A 1 157 ? 0.538 6.312 -9.448 1.00 95.25 157 PRO A CA 1
ATOM 1257 C C . PRO A 1 157 ? 0.430 7.229 -8.221 1.00 95.25 157 PRO A C 1
ATOM 1259 O O . PRO A 1 157 ? 1.452 7.426 -7.554 1.00 95.25 157 PRO A O 1
ATOM 1262 N N . PHE A 1 158 ? -0.751 7.786 -7.925 1.00 94.25 158 PHE A N 1
ATOM 1263 C CA . PHE A 1 158 ? -0.978 8.651 -6.762 1.00 94.25 158 PHE A CA 1
ATOM 1264 C C . PHE A 1 158 ? -0.956 7.880 -5.438 1.00 94.25 158 PHE A C 1
ATOM 1266 O O . PHE A 1 158 ? -0.545 8.432 -4.418 1.00 94.25 158 PHE A O 1
ATOM 1273 N N . VAL A 1 159 ? -1.317 6.592 -5.445 1.00 95.56 159 VAL A N 1
ATOM 1274 C CA . VAL A 1 159 ? -1.361 5.750 -4.236 1.00 95.56 159 VAL A CA 1
ATOM 1275 C C . VAL A 1 159 ? 0.012 5.638 -3.573 1.00 95.56 159 VAL A C 1
ATOM 1277 O O . VAL A 1 159 ? 0.116 5.671 -2.349 1.00 95.56 159 VAL A O 1
ATOM 1280 N N . TYR A 1 160 ? 1.081 5.574 -4.366 1.00 93.62 160 TYR A N 1
ATOM 1281 C CA . TYR A 1 160 ? 2.445 5.465 -3.844 1.00 93.62 160 TYR A CA 1
ATOM 1282 C C . TYR A 1 160 ? 2.929 6.719 -3.095 1.00 93.62 160 TYR A C 1
ATOM 1284 O O . TYR A 1 160 ? 3.919 6.649 -2.372 1.00 93.62 160 TYR A O 1
ATOM 1292 N N . GLY A 1 161 ? 2.262 7.865 -3.275 1.00 92.25 161 GLY A N 1
ATOM 1293 C CA . GLY A 1 161 ? 2.576 9.112 -2.573 1.00 92.25 161 GLY A CA 1
ATOM 1294 C C . GLY A 1 161 ? 1.829 9.286 -1.249 1.00 92.25 161 GLY A C 1
ATOM 1295 O O . GLY A 1 161 ? 2.050 10.273 -0.547 1.00 92.25 161 GLY A O 1
ATOM 1296 N N . ILE A 1 162 ? 0.933 8.361 -0.892 1.00 94.75 162 ILE A N 1
ATOM 1297 C CA . ILE A 1 162 ? 0.082 8.508 0.288 1.00 94.75 162 ILE A CA 1
ATOM 1298 C C . ILE A 1 162 ? 0.899 8.244 1.551 1.00 94.75 162 ILE A C 1
ATOM 1300 O O . ILE A 1 162 ? 1.358 7.135 1.827 1.00 94.75 162 ILE A O 1
ATOM 1304 N N . MET A 1 163 ? 1.061 9.295 2.353 1.00 92.25 163 MET A N 1
ATOM 1305 C CA . MET A 1 163 ? 1.941 9.267 3.515 1.00 92.25 163 MET A CA 1
ATOM 1306 C C . MET A 1 163 ? 1.459 8.348 4.637 1.00 92.25 163 MET A C 1
ATOM 1308 O O . MET A 1 163 ? 2.315 7.751 5.284 1.00 92.25 163 MET A O 1
ATOM 1312 N N . LYS A 1 164 ? 0.143 8.251 4.884 1.00 94.19 164 LYS A N 1
ATOM 1313 C CA . LYS A 1 164 ? -0.417 7.407 5.957 1.00 94.19 164 LYS A CA 1
ATOM 1314 C C . LYS A 1 164 ? -0.486 5.921 5.599 1.00 94.19 164 LYS A C 1
ATOM 1316 O O . LYS A 1 164 ? -0.363 5.096 6.496 1.00 94.19 164 LYS A O 1
ATOM 1321 N N . LEU A 1 165 ? -0.628 5.582 4.318 1.00 96.31 165 LEU A N 1
ATOM 1322 C CA . LEU A 1 165 ? -0.802 4.204 3.862 1.00 96.31 165 LEU A CA 1
ATOM 1323 C C . LEU A 1 165 ? 0.524 3.449 3.922 1.00 96.31 165 LEU A C 1
ATOM 1325 O O . LEU A 1 165 ? 1.327 3.573 3.008 1.00 96.31 165 LEU A O 1
ATOM 1329 N N . ARG A 1 166 ? 0.763 2.682 4.988 1.00 95.19 166 ARG A N 1
ATOM 1330 C CA . ARG A 1 166 ? 2.031 1.973 5.221 1.00 95.19 166 ARG A CA 1
ATOM 1331 C C . ARG A 1 166 ? 2.052 0.580 4.645 1.00 95.19 166 ARG A C 1
ATOM 1333 O O . ARG A 1 166 ? 3.070 0.195 4.087 1.00 95.19 166 ARG A O 1
ATOM 1340 N N . ASN A 1 167 ? 0.958 -0.160 4.784 1.00 96.62 167 ASN A N 1
ATOM 1341 C CA . ASN A 1 167 ? 0.944 -1.589 4.498 1.00 96.62 167 ASN A CA 1
ATOM 1342 C C . ASN A 1 167 ? -0.009 -1.891 3.349 1.00 96.62 167 ASN A C 1
ATOM 1344 O O . ASN A 1 167 ? -1.214 -1.678 3.454 1.00 96.62 167 ASN A O 1
ATOM 1348 N N . ILE A 1 168 ? 0.533 -2.393 2.242 1.00 97.88 168 ILE A N 1
ATOM 1349 C CA . ILE A 1 168 ? -0.238 -2.710 1.040 1.00 97.88 168 ILE A CA 1
ATOM 1350 C C . ILE A 1 168 ? -0.026 -4.182 0.689 1.00 97.88 168 ILE A C 1
ATOM 1352 O O . ILE A 1 168 ? 1.062 -4.585 0.278 1.00 97.88 168 ILE A O 1
ATOM 1356 N N . ASN A 1 169 ? -1.071 -5.001 0.795 1.00 98.31 169 ASN A N 1
ATOM 1357 C CA . ASN A 1 169 ? -1.019 -6.393 0.349 1.00 98.31 169 ASN A CA 1
ATOM 1358 C C . ASN A 1 169 ? -1.728 -6.564 -1.001 1.00 98.31 169 ASN A C 1
ATOM 1360 O O . ASN A 1 169 ? -2.942 -6.425 -1.090 1.00 98.31 169 ASN A O 1
ATOM 1364 N N . LEU A 1 170 ? -0.966 -6.892 -2.043 1.00 98.19 170 LEU A N 1
ATOM 1365 C CA . LEU A 1 170 ? -1.413 -7.154 -3.414 1.00 98.19 170 LEU A CA 1
ATOM 1366 C C . LEU A 1 170 ? -1.129 -8.600 -3.851 1.00 98.19 170 LEU A C 1
ATOM 1368 O O . LEU A 1 170 ? -1.190 -8.900 -5.042 1.00 98.19 170 LEU A O 1
ATOM 1372 N N . GLN A 1 171 ? -0.831 -9.515 -2.928 1.00 98.00 171 GLN A N 1
ATOM 1373 C CA . GLN A 1 171 ? -0.544 -10.910 -3.266 1.00 98.00 171 GLN A CA 1
ATOM 1374 C C . GLN A 1 171 ? -1.715 -11.575 -4.002 1.00 98.00 171 GLN A C 1
ATOM 1376 O O . GLN A 1 171 ? -2.878 -11.253 -3.766 1.00 98.00 171 GLN A O 1
ATOM 1381 N N . HIS A 1 172 ? -1.419 -12.537 -4.878 1.00 97.75 172 HIS A N 1
ATOM 1382 C CA . HIS A 1 172 ? -2.436 -13.259 -5.657 1.00 97.75 172 HIS A CA 1
ATOM 1383 C C . HIS A 1 172 ? -3.323 -12.322 -6.500 1.00 97.75 172 HIS A C 1
ATOM 1385 O O . HIS A 1 172 ? -4.546 -12.438 -6.519 1.00 97.75 172 HIS A O 1
ATOM 1391 N N . ASN A 1 173 ? -2.688 -11.368 -7.184 1.00 98.00 173 ASN A N 1
ATOM 1392 C CA . ASN A 1 173 ? -3.305 -10.497 -8.185 1.00 98.00 173 ASN A CA 1
ATOM 1393 C C . ASN A 1 173 ? -2.648 -10.702 -9.558 1.00 98.00 173 ASN A C 1
ATOM 1395 O O . ASN A 1 173 ? -1.765 -11.541 -9.724 1.00 98.00 173 ASN A O 1
ATOM 1399 N N . LYS A 1 174 ? -3.079 -9.931 -10.560 1.00 96.44 174 LYS A N 1
ATOM 1400 C CA . LYS A 1 174 ? -2.621 -10.024 -11.954 1.00 96.44 174 LYS A CA 1
ATOM 1401 C C . LYS A 1 174 ? -1.802 -8.797 -12.363 1.00 96.44 174 LYS A C 1
ATOM 1403 O O . LYS A 1 174 ? -1.951 -8.296 -13.474 1.00 96.44 174 LYS A O 1
ATOM 1408 N N . ILE A 1 175 ? -0.975 -8.278 -11.454 1.00 96.06 175 ILE A N 1
ATOM 1409 C CA . ILE A 1 175 ? -0.179 -7.067 -11.688 1.00 96.06 175 ILE A CA 1
ATOM 1410 C C . ILE A 1 175 ? 0.799 -7.314 -12.838 1.00 96.06 175 ILE A C 1
ATOM 1412 O O . ILE A 1 175 ? 1.648 -8.198 -12.756 1.00 96.06 175 ILE A O 1
ATOM 1416 N N . VAL A 1 176 ? 0.697 -6.503 -13.892 1.00 91.75 176 VAL A N 1
ATOM 1417 C CA . VAL A 1 176 ? 1.534 -6.633 -15.102 1.00 91.75 176 VAL A CA 1
ATOM 1418 C C . VAL A 1 176 ? 2.662 -5.603 -15.174 1.00 91.75 176 VAL A C 1
ATOM 1420 O O . VAL A 1 176 ? 3.582 -5.736 -15.983 1.00 91.75 176 VAL A O 1
ATOM 1423 N N . GLN A 1 177 ? 2.596 -4.565 -14.339 1.00 91.44 177 GLN A N 1
ATOM 1424 C CA . GLN A 1 177 ? 3.562 -3.472 -14.308 1.00 91.44 177 GLN A CA 1
ATOM 1425 C C . GLN A 1 177 ? 3.670 -2.863 -12.911 1.00 91.44 177 GLN A C 1
ATOM 1427 O O . GLN A 1 177 ? 2.688 -2.798 -12.174 1.00 91.44 177 GLN A O 1
ATOM 1432 N N . ILE A 1 178 ? 4.858 -2.358 -12.576 1.00 92.75 178 ILE A N 1
ATOM 1433 C CA . ILE A 1 178 ? 5.099 -1.590 -11.352 1.00 92.75 178 ILE A CA 1
ATOM 1434 C C . ILE A 1 178 ? 5.559 -0.200 -11.755 1.00 92.75 178 ILE A C 1
ATOM 1436 O O . ILE A 1 178 ? 6.548 -0.041 -12.476 1.00 92.75 178 ILE A O 1
ATOM 1440 N N . HIS A 1 179 ? 4.832 0.812 -11.296 1.00 92.88 179 HIS A N 1
ATOM 1441 C CA . HIS A 1 179 ? 5.154 2.192 -11.610 1.00 92.88 179 HIS A CA 1
ATOM 1442 C C . HIS A 1 179 ? 6.391 2.660 -10.828 1.00 92.88 179 HIS A C 1
ATOM 1444 O O . HIS A 1 179 ? 6.578 2.300 -9.667 1.00 92.88 179 HIS A O 1
ATOM 1450 N N . LYS A 1 180 ? 7.212 3.534 -11.429 1.00 90.75 180 LYS A N 1
ATOM 1451 C CA . LYS A 1 180 ? 8.412 4.102 -10.776 1.00 90.75 180 LYS A CA 1
ATOM 1452 C C . LYS A 1 180 ? 8.099 4.864 -9.481 1.00 90.75 180 LYS A C 1
ATOM 1454 O O . LYS A 1 180 ? 8.979 5.016 -8.643 1.00 90.75 180 LYS A O 1
ATOM 1459 N N . ASN A 1 181 ? 6.853 5.318 -9.312 1.00 93.50 181 ASN A N 1
ATOM 1460 C CA . ASN A 1 181 ? 6.408 6.026 -8.109 1.00 93.50 181 ASN A CA 1
ATOM 1461 C C . ASN A 1 181 ? 6.457 5.157 -6.854 1.00 93.50 181 ASN A C 1
ATOM 1463 O O . ASN A 1 181 ? 6.423 5.711 -5.768 1.00 93.50 181 ASN A O 1
ATOM 1467 N N . VAL A 1 182 ? 6.620 3.836 -6.968 1.00 91.00 182 VAL A N 1
ATOM 1468 C CA . VAL A 1 182 ? 6.931 2.986 -5.810 1.00 91.00 182 VAL A CA 1
ATOM 1469 C C . VAL A 1 182 ? 8.176 3.472 -5.046 1.00 91.00 182 VAL A C 1
ATOM 1471 O O . VAL A 1 182 ? 8.282 3.238 -3.849 1.00 91.00 182 VAL A O 1
ATOM 1474 N N . LEU A 1 183 ? 9.081 4.203 -5.712 1.00 89.12 183 LEU A N 1
ATOM 1475 C CA . LEU A 1 183 ? 10.244 4.860 -5.106 1.00 89.12 183 LEU A CA 1
ATOM 1476 C C . LEU A 1 183 ? 9.900 6.097 -4.258 1.00 89.12 183 LEU A C 1
ATOM 1478 O O . LEU A 1 183 ? 10.752 6.556 -3.508 1.00 89.12 183 LEU A O 1
ATOM 1482 N N . LEU A 1 184 ? 8.688 6.650 -4.387 1.00 89.06 184 LEU A N 1
ATOM 1483 C CA . LEU A 1 184 ? 8.189 7.734 -3.530 1.00 89.06 184 LEU A CA 1
ATOM 1484 C C . LEU A 1 184 ? 7.768 7.218 -2.150 1.00 89.06 184 LEU A C 1
ATOM 1486 O O . LEU A 1 184 ? 7.658 8.006 -1.212 1.00 89.06 184 LEU A O 1
ATOM 1490 N N . MET A 1 185 ? 7.526 5.909 -2.020 1.00 88.62 185 MET A N 1
ATOM 1491 C CA . MET A 1 185 ? 7.192 5.314 -0.733 1.00 88.62 185 MET A CA 1
ATOM 1492 C C . MET A 1 185 ? 8.396 5.398 0.199 1.00 88.62 185 MET A C 1
ATOM 1494 O O . MET A 1 185 ? 9.534 5.124 -0.192 1.00 88.62 185 MET A O 1
ATOM 1498 N N . ARG A 1 186 ? 8.136 5.778 1.451 1.00 87.12 186 ARG A N 1
ATOM 1499 C CA . ARG A 1 186 ? 9.182 5.877 2.462 1.00 87.12 186 ARG A CA 1
ATOM 1500 C C . ARG A 1 186 ? 9.648 4.481 2.870 1.00 87.12 186 ARG A C 1
ATOM 1502 O O . ARG A 1 186 ? 9.044 3.456 2.569 1.00 87.12 186 ARG A O 1
ATOM 1509 N N . ASN A 1 187 ? 10.775 4.449 3.564 1.00 85.19 187 ASN A N 1
ATOM 1510 C CA . ASN A 1 187 ? 11.433 3.215 3.973 1.00 85.19 187 ASN A CA 1
ATOM 1511 C C . ASN A 1 187 ? 10.618 2.373 4.969 1.00 85.19 187 ASN A C 1
ATOM 1513 O O . ASN A 1 187 ? 10.871 1.176 5.072 1.00 85.19 187 ASN A O 1
ATOM 1517 N N . ASP A 1 188 ? 9.683 2.992 5.690 1.00 88.88 188 ASP A N 1
ATOM 1518 C CA . ASP A 1 188 ? 8.744 2.376 6.631 1.00 88.88 188 ASP A CA 1
ATOM 1519 C C . ASP A 1 188 ? 7.493 1.793 5.949 1.00 88.88 188 ASP A C 1
ATOM 1521 O O . ASP A 1 188 ? 6.723 1.087 6.593 1.00 88.88 188 ASP A O 1
ATOM 1525 N N . HIS A 1 189 ? 7.292 2.045 4.652 1.00 93.12 189 HIS A N 1
ATOM 1526 C CA . HIS A 1 189 ? 6.214 1.439 3.872 1.00 93.12 189 HIS A CA 1
ATOM 1527 C C . HIS A 1 189 ? 6.558 0.013 3.426 1.00 93.12 189 HIS A C 1
ATOM 1529 O O . HIS A 1 189 ? 7.688 -0.285 3.021 1.00 93.12 189 HIS A O 1
ATOM 1535 N N . THR A 1 190 ? 5.535 -0.838 3.409 1.00 94.69 190 THR A N 1
ATOM 1536 C CA . THR A 1 190 ? 5.578 -2.223 2.946 1.00 94.69 190 THR A CA 1
ATOM 1537 C C . THR A 1 190 ? 4.577 -2.444 1.814 1.00 94.69 190 T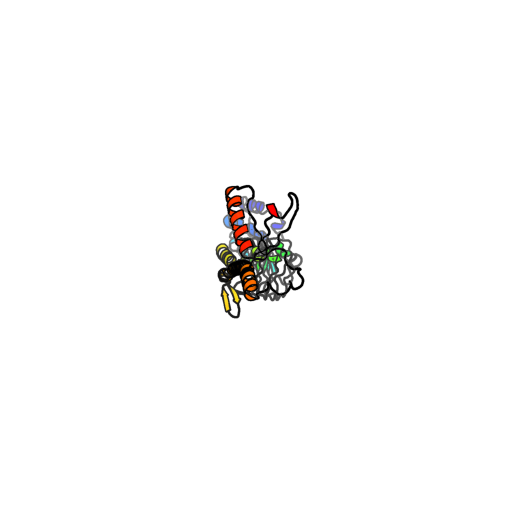HR A C 1
ATOM 1539 O O . THR A 1 190 ? 3.405 -2.067 1.894 1.00 94.69 190 THR A O 1
ATOM 1542 N N . ILE A 1 191 ? 5.028 -3.086 0.735 1.00 95.81 191 ILE A N 1
ATOM 1543 C CA . ILE A 1 191 ? 4.138 -3.551 -0.335 1.00 95.81 191 ILE A CA 1
ATOM 1544 C C . ILE A 1 191 ? 4.457 -4.998 -0.694 1.00 95.81 191 ILE A C 1
ATOM 1546 O O . ILE A 1 191 ? 5.587 -5.350 -1.032 1.00 95.81 191 ILE A O 1
ATOM 1550 N N . SER A 1 192 ? 3.442 -5.852 -0.622 1.00 96.50 192 SER A N 1
ATOM 1551 C CA . SER A 1 192 ? 3.550 -7.276 -0.928 1.00 96.50 192 SER A CA 1
ATOM 1552 C C . SER A 1 192 ? 2.885 -7.566 -2.267 1.00 96.50 192 SER A C 1
ATOM 1554 O O . SER A 1 192 ? 1.667 -7.665 -2.345 1.00 96.50 192 SER A O 1
ATOM 1556 N N . PHE A 1 193 ? 3.672 -7.722 -3.326 1.00 95.88 193 PHE A N 1
ATOM 1557 C CA . PHE A 1 193 ? 3.197 -8.185 -4.633 1.00 95.88 193 PHE A CA 1
ATOM 1558 C C . PHE A 1 193 ? 3.083 -9.714 -4.701 1.00 95.88 193 PHE A C 1
ATOM 1560 O O . PHE A 1 193 ? 2.306 -10.243 -5.492 1.00 95.88 193 PHE A O 1
ATOM 1567 N N . GLY A 1 194 ? 3.847 -10.437 -3.874 1.00 93.31 194 GLY A N 1
ATOM 1568 C CA . GLY A 1 194 ? 3.948 -11.894 -3.965 1.00 93.31 194 GLY A CA 1
ATOM 1569 C C . GLY A 1 194 ? 4.744 -12.306 -5.200 1.00 93.31 194 GLY A C 1
ATOM 1570 O O . GLY A 1 194 ? 5.833 -11.778 -5.427 1.00 93.31 194 GLY A O 1
ATOM 1571 N N . ARG A 1 195 ? 4.216 -13.247 -5.989 1.00 93.94 195 ARG A N 1
ATOM 1572 C CA . ARG A 1 195 ? 4.846 -13.722 -7.227 1.00 93.94 195 ARG A CA 1
ATOM 1573 C C . ARG A 1 195 ? 4.173 -13.108 -8.449 1.00 93.94 195 ARG A C 1
ATOM 1575 O O . ARG A 1 195 ? 3.005 -13.391 -8.700 1.00 93.94 195 ARG A O 1
ATOM 1582 N N . ILE A 1 196 ? 4.911 -12.304 -9.212 1.00 95.06 196 ILE A N 1
ATOM 1583 C CA . ILE A 1 196 ? 4.410 -11.640 -10.427 1.00 95.06 196 ILE A CA 1
ATOM 1584 C C . ILE A 1 196 ? 5.457 -11.678 -11.542 1.00 95.06 196 ILE A C 1
ATOM 1586 O O . ILE A 1 196 ? 6.658 -11.697 -11.272 1.00 95.06 196 ILE A O 1
ATOM 1590 N N . SER A 1 197 ? 4.999 -11.664 -12.795 1.00 93.75 197 SER A N 1
ATOM 1591 C CA . SER A 1 197 ? 5.853 -11.543 -13.980 1.00 93.75 197 SER A CA 1
ATOM 1592 C C . SER A 1 197 ? 5.452 -10.290 -14.754 1.00 93.75 197 SER A C 1
ATOM 1594 O O . SER A 1 197 ? 4.293 -10.138 -15.141 1.00 93.75 197 SER A O 1
ATOM 1596 N N . ILE A 1 198 ? 6.391 -9.358 -14.919 1.00 93.81 198 ILE A N 1
ATOM 1597 C CA . ILE A 1 198 ? 6.144 -8.031 -15.494 1.00 93.81 198 ILE A CA 1
ATOM 1598 C C . ILE A 1 198 ? 7.060 -7.768 -16.687 1.00 93.81 198 ILE A C 1
ATOM 1600 O O . ILE A 1 198 ? 8.143 -8.342 -16.812 1.00 93.81 198 ILE A O 1
ATOM 1604 N N . LYS A 1 199 ? 6.657 -6.846 -17.564 1.00 91.12 199 LYS A N 1
ATOM 1605 C CA . LYS A 1 199 ? 7.555 -6.349 -18.613 1.00 91.12 199 LYS A CA 1
ATOM 1606 C C . LYS A 1 199 ? 8.583 -5.411 -17.992 1.00 91.12 199 LYS A C 1
ATOM 1608 O O . LYS A 1 199 ? 8.239 -4.361 -17.455 1.00 91.12 199 LYS A O 1
ATOM 1613 N N . CYS A 1 200 ? 9.849 -5.782 -18.096 1.00 90.50 200 CYS A N 1
ATOM 1614 C CA . CYS A 1 200 ? 10.952 -5.009 -17.546 1.00 90.50 200 CYS A CA 1
ATOM 1615 C C . CYS A 1 200 ? 11.645 -4.163 -18.612 1.00 90.50 200 CYS A C 1
ATOM 1617 O O . CYS A 1 200 ? 11.737 -4.545 -19.776 1.00 90.50 200 CYS A O 1
ATOM 1619 N N . SER A 1 201 ? 12.180 -3.014 -18.199 1.00 87.69 201 SER A N 1
ATOM 1620 C CA . SER A 1 201 ? 12.999 -2.149 -19.051 1.00 87.69 201 SER A CA 1
ATOM 1621 C C . SER A 1 201 ? 14.214 -1.622 -18.294 1.00 87.69 201 SER A C 1
ATOM 1623 O O . SER A 1 201 ? 14.247 -1.622 -17.062 1.00 87.69 201 SER A O 1
ATOM 1625 N N . CYS A 1 202 ? 15.189 -1.069 -19.016 1.00 87.12 202 CYS A N 1
ATOM 1626 C CA . CYS A 1 202 ? 16.368 -0.454 -18.402 1.00 87.12 202 CYS A CA 1
ATOM 1627 C C . CYS A 1 202 ? 16.082 0.820 -17.594 1.00 87.12 202 CYS A C 1
ATOM 1629 O O . CYS A 1 202 ? 16.986 1.331 -16.937 1.00 87.12 202 CYS A O 1
ATOM 1631 N N . LYS A 1 203 ? 14.838 1.313 -17.580 1.00 86.88 203 LYS A N 1
ATOM 1632 C CA . LYS A 1 203 ? 14.393 2.369 -16.657 1.00 86.88 203 LYS A CA 1
ATOM 1633 C C . LYS A 1 203 ? 14.107 1.827 -15.246 1.00 86.88 203 LYS A C 1
ATOM 1635 O O . LYS A 1 203 ? 13.962 2.606 -14.312 1.00 86.88 203 LYS A O 1
ATOM 1640 N N . MET A 1 204 ? 14.055 0.503 -15.076 1.00 90.00 204 MET A N 1
ATOM 1641 C CA . MET A 1 204 ? 13.698 -0.182 -13.827 1.00 90.00 204 MET A CA 1
ATOM 1642 C C . MET A 1 204 ? 14.911 -0.754 -13.079 1.00 90.00 204 MET A C 1
ATOM 1644 O O . MET A 1 204 ? 14.768 -1.679 -12.287 1.00 90.00 204 MET A O 1
ATOM 1648 N N . LYS A 1 205 ? 16.117 -0.198 -13.288 1.00 89.00 205 LYS A N 1
ATOM 1649 C CA . LYS A 1 205 ? 17.347 -0.620 -12.579 1.00 89.00 205 LYS A CA 1
ATOM 1650 C C . LYS A 1 205 ? 17.214 -0.557 -11.050 1.00 89.00 205 LYS A C 1
ATOM 1652 O O . LYS A 1 205 ? 17.932 -1.262 -10.352 1.00 89.00 205 LYS A O 1
ATOM 1657 N N . TRP A 1 206 ? 16.286 0.261 -10.555 1.00 90.38 206 TRP A N 1
ATOM 1658 C CA . TRP A 1 206 ? 15.970 0.437 -9.141 1.00 90.38 206 TRP A CA 1
ATOM 1659 C C . TRP A 1 206 ? 15.349 -0.801 -8.475 1.00 90.38 206 TRP A C 1
ATOM 1661 O O . TRP A 1 206 ? 15.416 -0.920 -7.257 1.00 90.38 206 TRP A O 1
ATOM 1671 N N . ILE A 1 207 ? 14.741 -1.724 -9.233 1.00 92.19 207 ILE A N 1
ATOM 1672 C CA . ILE A 1 207 ? 13.921 -2.793 -8.639 1.00 92.19 207 ILE A CA 1
ATOM 1673 C C . ILE A 1 207 ? 14.733 -3.768 -7.786 1.00 92.19 207 ILE A C 1
ATOM 1675 O O . ILE A 1 207 ? 14.230 -4.254 -6.780 1.00 92.19 207 ILE A O 1
ATOM 1679 N N . GLY A 1 208 ? 15.997 -4.014 -8.144 1.00 90.50 208 GLY A N 1
ATOM 1680 C CA . GLY A 1 208 ? 16.878 -4.895 -7.379 1.00 90.50 208 GLY A CA 1
ATOM 1681 C C . GLY A 1 208 ? 17.177 -4.353 -5.984 1.00 90.50 208 GLY A C 1
ATOM 1682 O O . GLY A 1 208 ? 16.906 -5.033 -4.999 1.00 90.50 208 GLY A O 1
ATOM 1683 N N . SER A 1 209 ? 17.661 -3.109 -5.893 1.00 90.44 209 SER A N 1
ATOM 1684 C CA . SER A 1 209 ? 17.952 -2.471 -4.600 1.00 90.44 209 SER A CA 1
ATOM 1685 C C . SER A 1 209 ? 16.685 -2.242 -3.778 1.00 90.44 209 SER A C 1
ATOM 1687 O O . SER A 1 209 ? 16.697 -2.365 -2.554 1.00 90.44 209 SER A O 1
ATOM 1689 N N . TRP A 1 210 ? 15.569 -1.947 -4.444 1.00 92.12 210 TRP A N 1
ATOM 1690 C CA . TRP A 1 210 ? 14.277 -1.811 -3.789 1.00 92.12 210 TRP A CA 1
ATOM 1691 C C . TRP A 1 210 ? 13.796 -3.131 -3.164 1.00 92.12 210 TRP A C 1
ATOM 1693 O O . TRP A 1 210 ? 13.420 -3.134 -1.994 1.00 92.12 210 TRP A O 1
ATOM 1703 N N . LEU A 1 211 ? 13.869 -4.254 -3.892 1.00 92.44 211 LEU A N 1
ATOM 1704 C CA . LEU A 1 211 ? 13.522 -5.585 -3.375 1.00 92.44 211 LEU A CA 1
ATOM 1705 C C . LEU A 1 211 ? 14.365 -5.962 -2.153 1.00 92.44 211 LEU A C 1
ATOM 1707 O O . LEU A 1 211 ? 13.831 -6.428 -1.149 1.00 92.44 211 LEU A O 1
ATOM 1711 N N . GLU A 1 212 ? 15.672 -5.718 -2.226 1.00 90.75 212 GLU A N 1
ATOM 1712 C CA . GLU A 1 212 ? 16.598 -6.000 -1.132 1.00 90.75 212 GLU A CA 1
ATOM 1713 C C . GLU A 1 212 ? 16.264 -5.178 0.123 1.00 90.75 212 GLU A C 1
ATOM 1715 O O . GLU A 1 212 ? 16.238 -5.705 1.235 1.00 90.75 212 GLU A O 1
ATOM 1720 N N . ASN A 1 213 ? 15.929 -3.895 -0.050 1.00 91.00 213 ASN A N 1
ATOM 1721 C CA . ASN A 1 213 ? 15.515 -3.027 1.051 1.00 91.00 213 ASN A CA 1
ATOM 1722 C C . ASN A 1 213 ? 14.201 -3.476 1.703 1.00 91.00 213 ASN A C 1
ATOM 1724 O O . ASN A 1 213 ? 14.087 -3.410 2.926 1.00 91.00 213 ASN A O 1
ATOM 1728 N N . GLN A 1 214 ? 13.225 -3.930 0.911 1.00 91.50 214 GLN A N 1
ATOM 1729 C CA . GLN A 1 214 ? 11.947 -4.434 1.423 1.00 91.50 214 GLN A CA 1
ATOM 1730 C C . GLN A 1 214 ? 12.129 -5.734 2.218 1.00 91.50 214 GLN A C 1
ATOM 1732 O O . GLN A 1 214 ? 11.587 -5.859 3.315 1.00 91.50 214 GLN A O 1
ATOM 1737 N N . HIS A 1 215 ? 12.947 -6.663 1.715 1.00 91.81 215 HIS A N 1
ATOM 1738 C CA . HIS A 1 215 ? 13.271 -7.897 2.428 1.00 91.81 215 HIS A CA 1
ATOM 1739 C C . HIS A 1 215 ? 13.998 -7.610 3.748 1.00 91.81 215 HIS A C 1
ATOM 1741 O O . HIS A 1 215 ? 13.551 -8.038 4.808 1.00 91.81 215 HIS A O 1
ATOM 1747 N N . ARG A 1 216 ? 15.080 -6.822 3.697 1.00 92.12 216 ARG A N 1
ATOM 1748 C CA . ARG A 1 216 ? 15.944 -6.562 4.857 1.00 92.12 216 ARG A CA 1
ATOM 1749 C C . ARG A 1 216 ? 15.223 -5.847 6.000 1.00 92.12 216 ARG A C 1
ATOM 1751 O O . ARG A 1 216 ? 15.517 -6.116 7.156 1.00 92.12 216 ARG A O 1
ATOM 1758 N N . ARG A 1 217 ? 14.324 -4.906 5.688 1.00 90.44 217 ARG A N 1
ATOM 1759 C CA . ARG A 1 217 ? 13.637 -4.100 6.712 1.00 90.44 217 ARG A CA 1
ATOM 1760 C C . ARG A 1 217 ? 12.353 -4.729 7.231 1.00 90.44 217 ARG A C 1
ATOM 1762 O O . ARG A 1 217 ? 12.047 -4.561 8.403 1.00 90.44 217 ARG A O 1
ATOM 1769 N N . HIS A 1 218 ? 11.607 -5.409 6.364 1.00 91.31 218 HIS A N 1
ATOM 1770 C CA . HIS A 1 218 ? 10.221 -5.790 6.652 1.00 91.31 218 HIS A CA 1
ATOM 1771 C C . HIS A 1 218 ? 9.957 -7.290 6.524 1.00 91.31 218 HIS A C 1
ATOM 1773 O O . HIS A 1 218 ? 8.830 -7.726 6.735 1.00 91.31 218 HIS A O 1
ATOM 1779 N N . GLY A 1 219 ? 10.954 -8.089 6.128 1.00 90.88 219 GLY A N 1
ATOM 1780 C CA . GLY A 1 219 ? 10.780 -9.525 5.885 1.00 90.88 219 GLY A CA 1
ATOM 1781 C C . GLY A 1 219 ? 9.849 -9.844 4.707 1.00 90.88 219 GLY A C 1
ATOM 1782 O O . GLY A 1 219 ? 9.381 -10.973 4.576 1.00 90.88 219 GLY A O 1
ATOM 1783 N N . VAL A 1 220 ? 9.551 -8.862 3.846 1.00 90.56 220 VAL A N 1
ATOM 1784 C CA . VAL A 1 220 ? 8.628 -9.033 2.716 1.00 90.56 220 VAL A CA 1
ATOM 1785 C C . VAL A 1 220 ? 9.355 -9.666 1.532 1.00 90.56 220 VAL A C 1
ATOM 1787 O O . VAL A 1 220 ? 10.246 -9.064 0.931 1.00 90.56 220 VAL A O 1
ATOM 1790 N N . ASN A 1 221 ? 8.918 -10.866 1.147 1.00 90.38 221 ASN A N 1
ATOM 1791 C CA . ASN A 1 221 ? 9.497 -11.633 0.044 1.00 90.38 221 ASN A CA 1
ATOM 1792 C C . ASN A 1 221 ? 8.681 -11.474 -1.241 1.00 90.38 221 ASN A C 1
ATOM 1794 O O . ASN A 1 221 ? 7.780 -12.260 -1.535 1.00 90.38 221 ASN A O 1
ATOM 1798 N N . ASN A 1 222 ? 9.016 -10.455 -2.031 1.00 93.88 222 ASN A N 1
ATOM 1799 C CA . ASN A 1 222 ? 8.452 -10.263 -3.366 1.00 93.88 222 ASN A CA 1
ATOM 1800 C C . ASN A 1 222 ? 9.267 -11.036 -4.416 1.00 93.88 222 ASN A C 1
ATOM 1802 O O . ASN A 1 222 ? 10.443 -10.754 -4.642 1.00 93.88 222 ASN A O 1
ATOM 1806 N N . SER A 1 223 ? 8.625 -11.984 -5.100 1.00 94.19 223 SER A N 1
ATOM 1807 C CA . SER A 1 223 ? 9.195 -12.754 -6.209 1.00 94.19 223 SER A CA 1
ATOM 1808 C C . SER A 1 223 ? 8.776 -12.119 -7.538 1.00 94.19 223 SER A C 1
ATOM 1810 O O . SER A 1 223 ? 7.774 -12.491 -8.149 1.00 94.19 223 SER A O 1
ATOM 1812 N N . ILE A 1 224 ? 9.518 -11.091 -7.955 1.00 95.06 224 ILE A N 1
ATOM 1813 C CA . ILE A 1 224 ? 9.230 -10.343 -9.183 1.00 95.06 224 ILE A CA 1
ATOM 1814 C C . ILE A 1 224 ? 10.134 -10.843 -10.305 1.00 95.06 224 ILE A C 1
ATOM 1816 O O . ILE A 1 224 ? 11.360 -10.711 -10.234 1.00 95.06 224 ILE A O 1
ATOM 1820 N N . ASN A 1 225 ? 9.510 -11.359 -11.359 1.00 94.06 225 ASN A N 1
ATOM 1821 C CA . ASN A 1 225 ? 10.175 -11.809 -12.570 1.00 94.06 225 ASN A CA 1
ATOM 1822 C C . ASN A 1 225 ? 9.945 -10.829 -13.723 1.00 94.06 225 ASN A C 1
ATOM 1824 O O . ASN A 1 225 ? 8.933 -10.133 -13.798 1.00 94.06 225 ASN A O 1
ATOM 1828 N N . CYS A 1 226 ? 10.904 -10.791 -14.633 1.00 92.75 226 CYS A N 1
ATOM 1829 C CA . CYS A 1 226 ? 10.860 -10.049 -15.873 1.00 92.75 226 CYS A CA 1
ATOM 1830 C C . CYS A 1 226 ? 10.587 -10.992 -17.024 1.00 92.75 226 CYS A C 1
ATOM 1832 O O . CYS A 1 226 ? 11.431 -11.834 -17.333 1.00 92.75 226 CYS A O 1
ATOM 1834 N N . HIS A 1 227 ? 9.466 -10.777 -17.698 1.00 91.00 227 HIS A N 1
ATOM 1835 C CA . HIS A 1 227 ? 9.153 -11.484 -18.923 1.00 91.00 227 HIS A CA 1
ATOM 1836 C C . HIS A 1 227 ? 9.868 -10.824 -20.109 1.00 91.00 227 HIS A C 1
ATOM 1838 O O . HIS A 1 227 ? 9.536 -9.701 -20.505 1.00 91.00 227 HIS A O 1
ATOM 1844 N N . ILE A 1 228 ? 10.864 -11.507 -20.678 1.00 85.69 228 ILE A N 1
ATOM 1845 C CA . ILE A 1 228 ? 11.662 -11.035 -21.817 1.00 85.69 228 ILE A CA 1
ATOM 1846 C C . ILE A 1 228 ? 11.684 -12.124 -22.891 1.00 85.69 228 ILE A C 1
ATOM 1848 O O . ILE A 1 228 ? 12.347 -13.147 -22.731 1.00 85.69 228 ILE A O 1
ATOM 1852 N N . ARG A 1 229 ? 10.994 -11.883 -24.016 1.00 82.62 229 ARG A N 1
ATOM 1853 C CA . ARG A 1 229 ? 10.995 -12.764 -25.205 1.00 82.62 229 ARG A CA 1
ATOM 1854 C C . ARG A 1 229 ? 10.753 -14.249 -24.859 1.00 82.62 229 ARG A C 1
ATOM 1856 O O . ARG A 1 229 ? 11.497 -15.112 -25.311 1.00 82.62 229 ARG A O 1
ATOM 1863 N N . GLY A 1 230 ? 9.753 -14.539 -24.020 1.00 81.62 230 GLY A N 1
ATOM 1864 C CA . GLY A 1 230 ? 9.387 -15.913 -23.648 1.00 81.62 230 GLY A CA 1
ATOM 1865 C C . GLY A 1 230 ? 10.197 -16.533 -22.503 1.00 81.62 230 GLY A C 1
ATOM 1866 O O . GLY A 1 230 ? 9.936 -17.674 -22.141 1.00 81.62 230 GLY A O 1
ATOM 1867 N N . ARG A 1 231 ? 11.152 -15.806 -21.907 1.00 85.00 231 ARG A N 1
ATOM 1868 C CA . ARG A 1 231 ? 11.880 -16.239 -20.704 1.00 85.00 231 ARG A CA 1
ATOM 1869 C C . ARG A 1 231 ? 11.575 -15.332 -19.522 1.00 85.00 231 ARG A C 1
ATOM 1871 O O . ARG A 1 231 ? 11.489 -14.115 -19.683 1.00 85.00 231 ARG A O 1
ATOM 1878 N N . ASP A 1 232 ? 11.502 -15.935 -18.342 1.00 90.50 232 ASP A N 1
ATOM 1879 C CA . ASP A 1 232 ? 11.354 -15.230 -17.075 1.00 90.50 232 ASP A CA 1
ATOM 1880 C C . ASP A 1 232 ? 12.695 -15.217 -16.337 1.00 90.50 232 ASP A C 1
ATOM 1882 O O . ASP A 1 232 ? 13.273 -16.263 -16.047 1.00 90.50 232 ASP A O 1
ATOM 1886 N N . ILE A 1 233 ? 13.193 -14.021 -16.029 1.00 91.31 233 ILE A N 1
ATOM 1887 C CA . ILE A 1 233 ? 14.403 -13.820 -15.219 1.00 91.31 233 ILE A CA 1
ATOM 1888 C C . ILE A 1 233 ? 14.061 -13.027 -13.962 1.00 91.31 233 ILE A C 1
ATOM 1890 O O . ILE A 1 233 ? 13.140 -12.216 -13.980 1.00 91.31 233 ILE A O 1
ATOM 1894 N N . GLN A 1 234 ? 14.805 -13.195 -12.871 1.00 92.12 234 GLN A N 1
ATOM 1895 C CA . GLN A 1 234 ? 14.550 -12.413 -11.660 1.00 92.12 234 GLN A CA 1
ATOM 1896 C C . GLN A 1 234 ? 14.823 -10.919 -11.902 1.00 92.12 234 GLN A C 1
ATOM 1898 O O . GLN A 1 234 ? 15.878 -10.542 -12.423 1.00 92.12 234 GLN A O 1
ATOM 1903 N N . ALA A 1 235 ? 13.901 -10.051 -11.480 1.00 91.56 235 ALA A N 1
ATOM 1904 C CA . ALA A 1 235 ? 13.982 -8.616 -11.750 1.00 91.56 235 ALA A CA 1
ATOM 1905 C C . ALA A 1 235 ? 15.197 -7.922 -11.108 1.00 91.56 235 ALA A C 1
ATOM 1907 O O . ALA A 1 235 ? 15.685 -6.916 -11.622 1.00 91.56 235 ALA A O 1
ATOM 1908 N N . SER A 1 236 ? 15.756 -8.496 -10.041 1.00 88.56 236 SER A N 1
ATOM 1909 C CA . SER A 1 236 ? 17.017 -8.048 -9.435 1.00 88.56 236 SER A CA 1
ATOM 1910 C C . SER A 1 236 ? 18.197 -8.046 -10.418 1.00 88.56 236 SER A C 1
ATOM 1912 O O . SER A 1 236 ? 19.133 -7.266 -10.254 1.00 88.56 236 SER A O 1
ATOM 1914 N N . SER A 1 237 ? 18.138 -8.860 -11.476 1.00 88.56 237 SER A N 1
ATOM 1915 C CA . SER A 1 237 ? 19.203 -8.993 -12.477 1.00 88.56 237 SER A CA 1
ATOM 1916 C C . SER A 1 237 ? 19.159 -7.932 -13.588 1.00 88.56 237 SER A C 1
ATOM 1918 O O . SER A 1 237 ? 20.122 -7.808 -14.346 1.00 88.56 237 SER A O 1
ATOM 1920 N N . ILE A 1 238 ? 18.091 -7.121 -13.680 1.00 87.06 238 ILE A N 1
ATOM 1921 C CA . ILE A 1 238 ? 17.945 -6.080 -14.722 1.00 87.06 238 ILE A CA 1
ATOM 1922 C C . ILE A 1 238 ? 19.106 -5.083 -14.686 1.00 87.06 238 ILE A C 1
ATOM 1924 O O . ILE A 1 238 ? 19.590 -4.659 -15.737 1.00 87.06 238 ILE A O 1
ATOM 1928 N N . SER A 1 239 ? 19.540 -4.671 -13.490 1.00 81.44 239 SER A N 1
ATOM 1929 C CA . SER A 1 239 ? 20.582 -3.651 -13.330 1.00 81.44 239 SER A CA 1
ATOM 1930 C C . SER A 1 239 ? 21.879 -4.058 -14.034 1.00 81.44 239 SER A C 1
ATOM 1932 O O . SER A 1 239 ? 22.425 -3.249 -14.784 1.00 81.44 239 SER A O 1
ATOM 1934 N N . LYS A 1 240 ? 22.283 -5.327 -13.875 1.00 82.00 240 LYS A N 1
ATOM 1935 C CA . LYS A 1 240 ? 23.476 -5.942 -14.481 1.00 82.00 240 LYS A CA 1
ATOM 1936 C C . LYS A 1 240 ? 23.361 -6.095 -16.001 1.00 82.00 240 LYS A C 1
ATOM 1938 O O . LYS A 1 240 ? 24.335 -5.887 -16.718 1.00 82.00 240 LYS A O 1
ATOM 1943 N N . MET A 1 241 ? 22.174 -6.422 -16.517 1.00 79.50 241 MET A N 1
ATOM 1944 C CA . MET A 1 241 ? 21.952 -6.530 -17.967 1.00 79.50 241 MET A CA 1
ATOM 1945 C C . MET A 1 241 ? 21.971 -5.157 -18.652 1.00 79.50 241 MET A C 1
ATOM 1947 O O . MET A 1 241 ? 22.526 -4.986 -19.733 1.00 79.50 241 MET A O 1
ATOM 1951 N N . CYS A 1 242 ? 21.400 -4.145 -18.002 1.00 78.25 242 CYS A N 1
ATOM 1952 C CA . CYS A 1 242 ? 21.251 -2.806 -18.564 1.00 78.25 242 CYS A CA 1
ATOM 1953 C C . CYS A 1 242 ? 22.469 -1.886 -18.363 1.00 78.25 242 CYS A C 1
ATOM 1955 O O . CYS A 1 242 ? 22.434 -0.727 -18.791 1.00 78.25 242 CYS A O 1
ATOM 1957 N N . SER A 1 243 ? 23.532 -2.338 -17.694 1.00 66.31 243 SER A N 1
ATOM 1958 C CA . SER A 1 243 ? 24.820 -1.627 -17.616 1.00 66.31 243 SER A CA 1
ATOM 1959 C C . SER A 1 243 ? 25.630 -1.687 -18.917 1.00 66.31 243 SER A C 1
ATOM 1961 O O . SER A 1 243 ? 26.507 -0.849 -19.101 1.00 66.31 243 SER A O 1
ATOM 1963 N N . PHE A 1 244 ? 25.285 -2.588 -19.843 1.00 57.91 244 PHE A N 1
ATOM 1964 C CA . PHE A 1 244 ? 25.934 -2.717 -21.155 1.00 57.91 244 PHE A CA 1
ATOM 1965 C C . PHE A 1 244 ? 25.395 -1.755 -22.224 1.00 57.91 244 PHE A C 1
ATOM 1967 O O . PHE A 1 244 ? 25.991 -1.622 -23.285 1.00 57.91 244 PHE A O 1
ATOM 1974 N N . VAL A 1 245 ? 24.305 -1.032 -21.939 1.00 55.78 245 VAL A N 1
ATOM 1975 C CA . VAL A 1 245 ? 23.737 -0.010 -22.835 1.00 55.78 245 VAL A CA 1
ATOM 1976 C C . VAL A 1 245 ? 24.016 1.378 -22.256 1.00 55.78 245 VAL A C 1
ATOM 1978 O O . VAL A 1 245 ? 23.118 2.094 -21.816 1.00 55.78 245 VAL A O 1
ATOM 1981 N N . LYS A 1 246 ? 25.294 1.754 -22.189 1.00 55.09 246 LYS A N 1
ATOM 1982 C CA . LYS A 1 246 ? 25.667 3.175 -22.262 1.00 55.09 246 LYS A CA 1
ATOM 1983 C C . LYS A 1 246 ? 25.689 3.539 -23.753 1.00 55.09 246 LYS A C 1
ATOM 1985 O O . LYS A 1 246 ? 26.067 2.674 -24.540 1.00 55.09 246 LYS A O 1
ATOM 1990 N N . PRO A 1 247 ? 25.282 4.753 -24.175 1.00 51.31 247 PRO A N 1
ATOM 1991 C CA . PRO A 1 247 ? 25.505 5.192 -25.550 1.00 51.31 247 PRO A CA 1
ATOM 1992 C C . PRO A 1 247 ? 26.988 4.985 -25.846 1.00 51.31 247 PRO A C 1
ATOM 1994 O O . PRO A 1 247 ? 27.839 5.547 -25.157 1.00 51.31 247 PRO A O 1
ATOM 1997 N N . ASN A 1 248 ? 27.249 4.051 -26.758 1.00 58.78 248 ASN A N 1
ATOM 1998 C CA . ASN A 1 248 ? 28.535 3.400 -26.939 1.00 58.78 248 ASN A CA 1
ATOM 1999 C C . ASN A 1 248 ? 29.625 4.473 -27.042 1.00 58.78 248 ASN A C 1
ATOM 2001 O O . ASN A 1 248 ? 29.644 5.234 -28.010 1.00 58.78 248 ASN A O 1
ATOM 2005 N N . SER A 1 249 ? 30.533 4.559 -26.064 1.00 60.00 249 SER A N 1
ATOM 2006 C CA . SER A 1 249 ? 31.712 5.428 -26.183 1.00 60.00 249 SER A CA 1
ATOM 2007 C C . SER A 1 249 ? 32.469 5.116 -27.479 1.00 60.00 249 SER A C 1
ATOM 2009 O O . SER A 1 249 ? 33.005 6.016 -28.109 1.00 60.00 249 SER A O 1
ATOM 2011 N N . THR A 1 250 ? 32.397 3.868 -27.951 1.00 63.25 250 THR A N 1
ATOM 2012 C CA . THR A 1 250 ? 32.839 3.431 -29.280 1.00 63.25 250 THR A CA 1
ATOM 2013 C C . THR A 1 250 ? 32.222 4.226 -30.432 1.00 63.25 250 THR A C 1
ATOM 2015 O O . THR A 1 250 ? 32.959 4.570 -31.340 1.00 63.25 250 THR A O 1
ATOM 2018 N N . VAL A 1 251 ? 30.943 4.620 -30.404 1.00 74.69 251 VAL A N 1
ATOM 2019 C CA . VAL A 1 251 ? 30.358 5.481 -31.456 1.00 74.69 251 VAL A CA 1
ATOM 2020 C C . VAL A 1 251 ? 31.001 6.868 -31.440 1.00 74.69 251 VAL A C 1
ATOM 2022 O O . VAL A 1 251 ? 31.301 7.410 -32.498 1.00 74.69 251 VAL A O 1
ATOM 2025 N N . LYS A 1 252 ? 31.293 7.426 -30.255 1.00 75.69 252 LYS A N 1
ATOM 2026 C CA . LYS A 1 252 ? 32.011 8.708 -30.149 1.00 75.69 252 LYS A CA 1
ATOM 2027 C C . LYS A 1 252 ? 33.433 8.608 -30.708 1.00 75.69 252 LYS A C 1
ATOM 2029 O O . LYS A 1 252 ? 33.844 9.489 -31.455 1.00 75.69 252 LYS A O 1
ATOM 2034 N N . TYR A 1 253 ? 34.160 7.537 -30.385 1.00 80.88 253 TYR A N 1
ATOM 2035 C CA . TYR A 1 253 ? 35.518 7.323 -30.894 1.00 80.88 253 TYR A CA 1
ATOM 2036 C C . TYR A 1 253 ? 35.544 7.014 -32.399 1.00 80.88 253 TYR A C 1
ATOM 2038 O O . TYR A 1 253 ? 36.435 7.495 -33.091 1.00 80.88 253 TYR A O 1
ATOM 2046 N N . VAL A 1 254 ? 34.551 6.288 -32.925 1.00 85.56 254 VAL A N 1
ATOM 2047 C CA . VAL A 1 254 ? 34.404 6.020 -34.367 1.00 85.56 254 VAL A CA 1
ATOM 2048 C C . VAL A 1 254 ? 34.105 7.308 -35.134 1.00 85.56 254 VAL A C 1
ATOM 2050 O O . VAL A 1 254 ? 34.755 7.573 -36.140 1.00 85.56 254 VAL A O 1
ATOM 2053 N N . LEU A 1 255 ? 33.194 8.153 -34.637 1.00 85.56 255 LEU A N 1
ATOM 2054 C CA . LEU A 1 255 ? 32.918 9.457 -35.249 1.00 85.56 255 LEU A CA 1
ATOM 2055 C C . LEU A 1 255 ? 34.148 10.373 -35.202 1.00 85.56 255 LEU A C 1
ATOM 2057 O O . LEU A 1 255 ? 34.470 11.005 -36.202 1.00 85.56 255 LEU A O 1
ATOM 2061 N N . LEU A 1 256 ? 34.876 10.405 -34.081 1.00 89.00 256 LEU A N 1
ATOM 2062 C CA . LEU A 1 256 ? 36.105 11.192 -33.963 1.00 89.00 256 LEU A CA 1
ATOM 2063 C C . LEU A 1 256 ? 37.193 10.698 -34.930 1.00 89.00 256 LEU A C 1
ATOM 2065 O O . LEU A 1 256 ? 37.830 11.508 -35.597 1.00 89.00 256 LEU A O 1
ATOM 2069 N N . SER A 1 257 ? 37.369 9.380 -35.055 1.00 88.75 257 SER A N 1
ATOM 2070 C CA . SER A 1 257 ? 38.305 8.772 -36.007 1.00 88.75 257 SER A CA 1
ATOM 2071 C C . SER A 1 257 ? 37.938 9.099 -37.458 1.00 88.75 257 SER A C 1
ATOM 2073 O O . SER A 1 257 ? 38.820 9.450 -38.241 1.00 88.75 257 SER A O 1
ATOM 2075 N N . PHE A 1 258 ? 36.646 9.075 -37.800 1.00 93.25 258 PHE A N 1
ATOM 2076 C CA . PHE A 1 258 ? 36.165 9.440 -39.132 1.00 93.25 258 PHE A CA 1
ATOM 2077 C C . PHE A 1 258 ? 36.417 10.922 -39.446 1.00 93.25 258 PHE A C 1
ATOM 2079 O O . PHE A 1 258 ? 36.919 11.245 -40.520 1.00 93.25 258 PHE A O 1
ATOM 2086 N N . MET A 1 259 ? 36.168 11.820 -38.486 1.00 93.56 259 MET A N 1
ATOM 2087 C CA . MET A 1 259 ? 36.458 13.250 -38.642 1.00 93.56 259 MET A CA 1
ATOM 2088 C C . MET A 1 259 ? 37.957 13.521 -38.816 1.00 93.56 259 MET A C 1
ATOM 2090 O O . MET A 1 259 ? 38.338 14.296 -39.689 1.00 93.56 259 MET A O 1
ATOM 2094 N N . ILE A 1 260 ? 38.817 12.854 -38.038 1.00 95.00 260 ILE A N 1
ATOM 2095 C CA . ILE A 1 260 ? 40.277 12.970 -38.183 1.00 95.00 260 ILE A CA 1
ATOM 2096 C C . ILE A 1 260 ? 40.720 12.445 -39.553 1.00 95.00 260 ILE A C 1
ATOM 2098 O O . ILE A 1 260 ? 41.510 13.101 -40.227 1.00 95.00 260 ILE A O 1
ATOM 2102 N N . SER A 1 261 ? 40.189 11.302 -39.995 1.00 94.69 261 SER A N 1
ATOM 2103 C CA . SER A 1 261 ? 40.505 10.721 -41.304 1.00 94.69 261 SER A CA 1
ATOM 2104 C C . SER A 1 261 ? 40.093 11.639 -42.457 1.00 94.69 261 SER A C 1
ATOM 2106 O O . SER A 1 261 ? 40.889 11.847 -43.374 1.00 94.69 261 SER A O 1
ATOM 2108 N N . ILE A 1 262 ? 38.910 12.258 -42.386 1.00 95.00 262 ILE A N 1
ATOM 2109 C CA . ILE A 1 262 ? 38.463 13.260 -43.363 1.00 95.00 262 ILE A CA 1
ATOM 2110 C C . ILE A 1 262 ? 39.404 14.466 -43.370 1.00 95.00 262 ILE A C 1
ATOM 2112 O O . ILE A 1 262 ? 39.828 14.886 -44.442 1.00 95.00 262 ILE A O 1
ATOM 2116 N N . CYS A 1 263 ? 39.773 15.001 -42.203 1.00 94.06 263 CYS A N 1
ATOM 2117 C CA . CYS A 1 263 ? 40.688 16.140 -42.113 1.00 94.06 263 CYS A CA 1
ATOM 2118 C C . CYS A 1 263 ? 42.072 15.814 -42.685 1.00 94.06 263 CYS A C 1
ATOM 2120 O O . CYS A 1 263 ? 42.602 16.595 -43.470 1.00 94.06 263 CYS A O 1
ATOM 2122 N N . VAL A 1 264 ? 42.648 14.656 -42.348 1.00 93.75 264 VAL A N 1
ATOM 2123 C CA . VAL A 1 264 ? 43.943 14.216 -42.892 1.00 93.75 264 VAL A CA 1
ATOM 2124 C C . VAL A 1 264 ? 43.851 14.016 -44.403 1.00 93.75 264 VAL A C 1
ATOM 2126 O O . VAL A 1 264 ? 44.730 14.472 -45.129 1.00 93.75 264 VAL A O 1
ATOM 2129 N N . SER A 1 265 ? 42.768 13.408 -44.889 1.00 89.50 265 SER A N 1
ATOM 2130 C CA . SER A 1 265 ? 42.533 13.216 -46.323 1.00 89.50 265 SER A CA 1
ATOM 2131 C C . SER A 1 265 ? 42.377 14.550 -47.051 1.00 89.50 265 SER A C 1
ATOM 2133 O O . SER A 1 265 ? 42.971 14.732 -48.104 1.00 89.50 265 SER A O 1
ATOM 2135 N N . LEU A 1 266 ? 41.655 15.520 -46.480 1.00 89.88 266 LEU A N 1
ATOM 2136 C CA . LEU A 1 266 ? 41.551 16.883 -47.009 1.00 89.88 266 LEU A CA 1
ATOM 2137 C C . LEU A 1 266 ? 42.910 17.584 -47.034 1.00 89.88 266 LEU A C 1
ATOM 2139 O O . LEU A 1 266 ? 43.259 18.172 -48.050 1.00 89.88 266 LEU A O 1
ATOM 2143 N N . MET A 1 267 ? 43.696 17.491 -45.961 1.00 87.44 267 MET A N 1
ATOM 2144 C CA . MET A 1 267 ? 45.037 18.079 -45.898 1.00 87.44 267 MET A CA 1
ATOM 2145 C C . MET A 1 267 ? 45.987 17.451 -46.926 1.00 87.44 267 MET A C 1
ATOM 2147 O O . MET A 1 267 ? 46.720 18.172 -47.603 1.00 87.44 267 MET A O 1
ATOM 2151 N N . LEU A 1 268 ? 45.943 16.126 -47.094 1.00 86.25 268 LEU A N 1
ATOM 2152 C CA . LEU A 1 268 ? 46.690 15.413 -48.131 1.00 86.25 268 LEU A CA 1
ATOM 2153 C C . LEU A 1 268 ? 46.206 15.799 -49.530 1.00 86.25 268 LEU A C 1
ATOM 2155 O O . LEU A 1 268 ? 47.034 16.099 -50.377 1.00 86.25 268 LEU A O 1
ATOM 2159 N N . CYS A 1 269 ? 44.896 15.876 -49.772 1.00 83.31 269 CYS A N 1
ATOM 2160 C CA . CYS A 1 269 ? 44.331 16.334 -51.042 1.00 83.31 269 CYS A CA 1
ATOM 2161 C C . CYS A 1 269 ? 44.715 17.782 -51.354 1.00 83.31 269 CYS A C 1
ATOM 2163 O O . CYS A 1 269 ? 44.999 18.092 -52.503 1.00 83.31 269 CYS A O 1
ATOM 2165 N N . LEU A 1 270 ? 44.762 18.672 -50.359 1.00 82.56 270 LEU A N 1
ATOM 2166 C CA . LEU A 1 270 ? 45.223 20.048 -50.539 1.00 82.56 270 LEU A CA 1
ATOM 2167 C C . LEU A 1 270 ? 46.715 20.089 -50.873 1.00 82.56 270 LEU A C 1
ATOM 2169 O O . LEU A 1 270 ? 47.095 20.804 -51.792 1.00 82.56 270 LEU A O 1
ATOM 2173 N N . LYS A 1 271 ? 47.549 19.287 -50.201 1.00 81.81 271 LYS A N 1
ATOM 2174 C CA . LYS A 1 271 ? 48.985 19.182 -50.500 1.00 81.81 271 LYS A CA 1
ATOM 2175 C C . LYS A 1 271 ? 49.233 18.595 -51.896 1.00 81.81 271 LYS A C 1
ATOM 2177 O O . LYS A 1 271 ? 49.956 19.185 -52.694 1.00 81.81 271 LYS A O 1
ATOM 2182 N N . MET A 1 272 ? 48.557 17.493 -52.216 1.00 75.12 272 MET A N 1
ATOM 2183 C CA . MET A 1 272 ? 48.617 16.838 -53.520 1.00 75.12 272 MET A CA 1
ATOM 2184 C C . MET A 1 272 ? 47.965 17.672 -54.617 1.00 75.12 272 MET A C 1
ATOM 2186 O O . MET A 1 272 ? 48.357 17.522 -55.757 1.00 75.12 272 MET A O 1
ATOM 2190 N N . LYS A 1 273 ? 47.020 18.579 -54.337 1.00 73.50 273 LYS A N 1
ATOM 2191 C CA . LYS A 1 273 ? 46.473 19.496 -55.351 1.00 73.50 273 LYS A CA 1
ATOM 2192 C C . LYS A 1 273 ? 47.575 20.360 -55.954 1.00 73.50 273 LYS A C 1
ATOM 2194 O O . LYS A 1 273 ? 47.539 20.592 -57.155 1.00 73.50 273 LYS A O 1
ATOM 2199 N N . TYR A 1 274 ? 48.542 20.815 -55.157 1.00 64.19 274 TYR A N 1
ATOM 2200 C CA . TYR A 1 274 ? 49.668 21.599 -55.668 1.00 64.19 274 TYR A CA 1
ATOM 2201 C C . TYR A 1 274 ? 50.614 20.736 -56.505 1.00 64.19 274 TYR A C 1
ATOM 2203 O O . TYR A 1 274 ? 50.944 21.126 -57.619 1.00 64.19 274 TYR A O 1
ATOM 2211 N N . GLU A 1 275 ? 50.975 19.540 -56.032 1.00 68.69 275 GLU A N 1
ATOM 2212 C CA . GLU A 1 275 ? 51.838 18.621 -56.791 1.00 68.69 275 GLU A CA 1
ATOM 2213 C C . GLU A 1 275 ? 51.151 18.050 -58.040 1.00 68.69 275 GLU A C 1
ATOM 2215 O O . GLU A 1 275 ? 51.780 17.934 -59.081 1.00 68.69 275 GLU A O 1
ATOM 2220 N N . LEU A 1 276 ? 49.849 17.766 -57.986 1.00 63.44 276 LEU A N 1
ATOM 2221 C CA . LEU A 1 276 ? 49.035 17.328 -59.118 1.00 63.44 276 LEU A CA 1
ATOM 2222 C C . LEU A 1 276 ? 48.785 18.483 -60.091 1.00 63.44 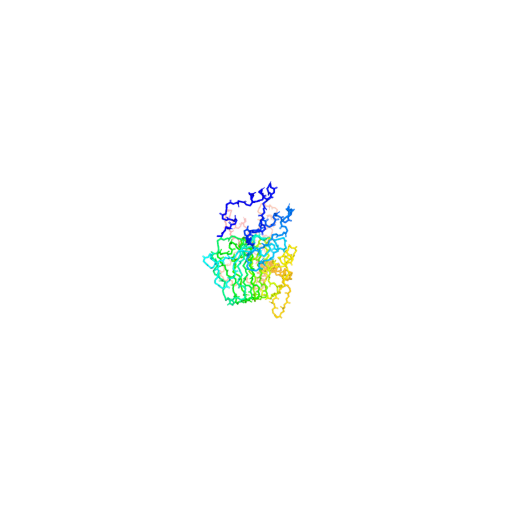276 LEU A C 1
ATOM 2224 O O . LEU A 1 276 ? 48.768 18.236 -61.286 1.00 63.44 276 LEU A O 1
ATOM 2228 N N . CYS A 1 277 ? 48.640 19.734 -59.631 1.00 64.19 277 CYS A N 1
ATOM 2229 C CA . CYS A 1 277 ? 48.667 20.902 -60.521 1.00 64.19 277 CYS A CA 1
ATOM 2230 C C . CYS A 1 277 ? 50.020 21.007 -61.219 1.00 64.19 277 CYS A C 1
ATOM 2232 O O . CYS A 1 277 ? 50.043 21.168 -62.429 1.00 64.19 277 CYS A O 1
ATOM 2234 N N . LEU A 1 278 ? 51.132 20.877 -60.490 1.00 61.12 278 LEU A N 1
ATOM 2235 C CA . LEU A 1 278 ? 52.477 20.925 -61.068 1.00 61.12 278 LEU A CA 1
ATOM 2236 C C . LEU A 1 278 ? 52.699 19.784 -62.069 1.00 61.12 278 LEU A C 1
ATOM 2238 O O . LEU A 1 278 ? 53.167 20.023 -63.178 1.00 61.12 278 LEU A O 1
ATOM 2242 N N . LEU A 1 279 ? 52.289 18.561 -61.727 1.00 65.25 279 LEU A N 1
ATOM 2243 C CA . LEU A 1 279 ? 52.358 17.406 -62.614 1.00 65.25 279 LEU A CA 1
ATOM 2244 C C . LEU A 1 279 ? 51.407 17.549 -63.801 1.00 65.25 279 LEU A C 1
ATOM 2246 O O . LEU A 1 279 ? 51.833 17.261 -64.903 1.00 65.25 279 LEU A O 1
ATOM 2250 N N . LEU A 1 280 ? 50.174 18.041 -63.642 1.00 62.12 280 LEU A N 1
ATOM 2251 C CA . LEU A 1 280 ? 49.250 18.306 -64.756 1.00 62.12 280 LEU A CA 1
ATOM 2252 C C . LEU A 1 280 ? 49.735 19.453 -65.648 1.00 62.12 280 LEU A C 1
ATOM 2254 O O . LEU A 1 280 ? 49.541 19.383 -66.857 1.00 62.12 280 LEU A O 1
ATOM 2258 N N . MET A 1 281 ? 50.374 20.481 -65.085 1.00 58.47 281 MET A N 1
ATOM 2259 C CA . MET A 1 281 ? 51.041 21.542 -65.846 1.00 58.47 281 MET A CA 1
ATOM 2260 C C . MET A 1 281 ? 52.205 20.970 -66.665 1.00 58.47 281 MET A C 1
ATOM 2262 O O . MET A 1 281 ? 52.363 21.351 -67.822 1.00 58.47 281 MET A O 1
ATOM 2266 N N . ASN A 1 282 ? 52.943 20.002 -66.111 1.00 56.09 282 ASN A N 1
ATOM 2267 C CA . ASN A 1 282 ? 54.032 19.302 -66.796 1.00 56.09 282 ASN A CA 1
ATOM 2268 C C . ASN A 1 282 ? 53.521 18.275 -67.837 1.00 56.09 282 ASN A C 1
ATOM 2270 O O . ASN A 1 282 ? 54.073 18.160 -68.924 1.00 56.09 282 ASN A O 1
ATOM 2274 N N . PHE A 1 283 ? 52.430 17.557 -67.542 1.00 59.41 283 PHE A N 1
ATOM 2275 C CA . PHE A 1 283 ? 51.890 16.463 -68.366 1.00 59.41 283 PHE A CA 1
ATOM 2276 C C . PHE A 1 283 ? 50.980 16.947 -69.499 1.00 59.41 283 PHE A C 1
ATOM 2278 O O . PHE A 1 283 ? 50.956 16.340 -70.565 1.00 59.41 283 PHE A O 1
ATOM 2285 N N . LYS A 1 284 ? 50.210 18.027 -69.294 1.00 53.91 284 LYS A N 1
ATOM 2286 C CA . LYS A 1 284 ? 49.365 18.605 -70.353 1.00 53.91 284 LYS A CA 1
ATOM 2287 C C . LYS A 1 284 ? 50.117 19.563 -71.274 1.00 53.91 284 LYS A C 1
ATOM 2289 O O . LYS A 1 284 ? 49.494 20.049 -72.213 1.00 53.91 284 LYS A O 1
ATOM 2294 N N . GLY A 1 285 ? 51.392 19.876 -71.010 1.00 50.81 285 GLY A N 1
ATOM 2295 C CA . GLY A 1 285 ? 52.142 20.845 -71.817 1.00 50.81 285 GLY A CA 1
ATOM 2296 C C . GLY A 1 285 ? 51.355 22.141 -72.046 1.00 50.81 285 GLY A C 1
ATOM 2297 O O . GLY A 1 285 ? 51.410 22.729 -73.122 1.00 50.81 285 GLY A O 1
ATOM 2298 N N . LEU A 1 286 ? 50.547 22.564 -71.064 1.00 48.22 286 LEU A N 1
ATOM 2299 C CA . LEU A 1 286 ? 49.605 23.683 -71.189 1.00 48.22 286 LEU A CA 1
ATOM 2300 C C . LEU A 1 286 ? 50.307 25.029 -70.963 1.00 48.22 286 LEU A C 1
ATOM 2302 O O . LEU A 1 286 ? 49.815 25.910 -70.266 1.00 48.22 286 LEU A O 1
ATOM 2306 N N . TYR A 1 287 ? 51.462 25.177 -71.603 1.00 47.12 287 TYR A N 1
ATOM 2307 C CA . TYR A 1 287 ? 52.156 26.438 -71.824 1.00 47.12 287 TYR A CA 1
ATOM 2308 C C . TYR A 1 287 ? 52.247 26.735 -73.325 1.00 47.12 287 TYR A C 1
ATOM 2310 O O . TYR A 1 287 ? 53.250 27.267 -73.774 1.00 47.12 287 TYR A O 1
ATOM 2318 N N . LEU A 1 288 ? 51.244 26.364 -74.135 1.00 45.78 288 LEU A N 1
ATOM 2319 C CA . LEU A 1 288 ? 51.373 26.546 -75.589 1.00 45.78 288 LEU A CA 1
ATOM 2320 C C . LEU A 1 288 ? 50.089 26.715 -76.410 1.00 45.78 288 LEU A C 1
ATOM 2322 O O . LEU A 1 288 ? 50.165 26.550 -77.611 1.00 45.78 288 LEU A O 1
ATOM 2326 N N . ASN A 1 289 ? 48.938 27.091 -75.838 1.00 37.50 289 ASN A N 1
ATOM 2327 C CA . ASN A 1 289 ? 47.709 27.237 -76.649 1.00 37.50 289 ASN A CA 1
ATOM 2328 C C . ASN A 1 289 ? 46.905 28.526 -76.402 1.00 37.50 289 ASN A C 1
ATOM 2330 O O . ASN A 1 289 ? 45.702 28.550 -76.632 1.00 37.50 289 ASN A O 1
ATOM 2334 N N . ASN A 1 290 ? 47.526 29.607 -75.916 1.00 38.56 290 ASN A N 1
ATOM 2335 C CA . ASN A 1 290 ? 46.814 30.892 -75.792 1.00 38.56 290 ASN A CA 1
ATOM 2336 C C . ASN A 1 290 ? 47.709 32.123 -76.017 1.00 38.56 290 ASN A C 1
ATOM 2338 O O . ASN A 1 290 ? 47.538 33.150 -75.365 1.00 38.56 290 ASN A O 1
ATOM 2342 N N . TYR A 1 291 ? 48.706 32.006 -76.897 1.00 42.50 291 TYR A N 1
ATOM 2343 C CA . TYR A 1 291 ? 49.687 33.069 -77.155 1.00 42.50 291 TYR A CA 1
ATOM 2344 C C . TYR A 1 291 ? 49.981 33.279 -78.650 1.00 42.50 291 TYR A C 1
ATOM 2346 O O . TYR A 1 291 ? 51.026 33.824 -78.994 1.00 42.50 291 TYR A O 1
ATOM 2354 N N . ASP A 1 292 ? 49.044 32.915 -79.528 1.00 38.75 292 ASP A N 1
ATOM 2355 C CA . ASP A 1 292 ? 49.171 33.090 -80.986 1.00 38.75 292 ASP A CA 1
ATOM 2356 C C . ASP A 1 292 ? 48.913 34.527 -81.474 1.00 38.75 292 ASP A C 1
ATOM 2358 O O . ASP A 1 292 ? 48.751 34.753 -82.664 1.00 38.75 292 ASP A O 1
ATOM 2362 N N . ASN A 1 293 ? 48.913 35.525 -80.584 1.00 43.97 293 ASN A N 1
ATOM 2363 C CA . ASN A 1 293 ? 48.797 36.940 -80.953 1.00 43.97 293 ASN A CA 1
ATOM 2364 C C . ASN A 1 293 ? 49.687 37.831 -80.074 1.00 43.97 293 ASN A C 1
ATOM 2366 O O . ASN A 1 293 ? 49.196 38.753 -79.423 1.00 43.97 293 ASN A O 1
ATOM 2370 N N . LEU A 1 294 ? 50.994 37.562 -80.014 1.00 45.88 294 LEU A N 1
ATOM 2371 C CA . LEU A 1 294 ? 51.933 38.540 -79.463 1.00 45.88 294 LEU A CA 1
ATOM 2372 C C . LEU A 1 294 ? 53.052 38.883 -80.438 1.00 45.88 294 LEU A C 1
ATOM 2374 O O . LEU A 1 294 ? 53.729 38.008 -80.973 1.00 45.88 294 LEU A O 1
ATOM 2378 N N . GLU A 1 295 ? 53.213 40.192 -80.616 1.00 48.50 295 GLU A N 1
ATOM 2379 C CA . GLU A 1 295 ? 54.244 40.854 -81.404 1.00 48.50 295 GLU A CA 1
ATOM 2380 C C . GLU A 1 295 ? 55.653 40.314 -81.097 1.00 48.50 295 GLU A C 1
ATOM 2382 O O . GLU A 1 295 ? 55.938 39.927 -79.957 1.00 48.50 295 GLU A O 1
ATOM 2387 N N . PRO A 1 296 ? 56.557 40.295 -82.094 1.00 51.62 296 PRO A N 1
ATOM 2388 C CA . PRO A 1 296 ? 57.915 39.799 -81.916 1.00 51.62 296 PRO A CA 1
ATOM 2389 C C . PRO A 1 296 ? 58.625 40.558 -80.787 1.00 51.62 296 PRO A C 1
ATOM 2391 O O . PRO A 1 296 ? 58.746 41.784 -80.813 1.00 51.62 296 PRO A O 1
ATOM 2394 N N . THR A 1 297 ? 59.110 39.828 -79.781 1.00 57.91 297 THR A N 1
ATOM 2395 C CA . THR A 1 297 ? 59.860 40.412 -78.666 1.00 57.91 297 THR A CA 1
ATOM 2396 C C . THR A 1 297 ? 61.138 41.068 -79.188 1.00 57.91 297 THR A C 1
ATOM 2398 O O . THR A 1 297 ? 61.920 40.445 -79.901 1.00 57.91 297 THR A O 1
ATOM 2401 N N . ARG A 1 298 ? 61.369 42.336 -78.822 1.00 63.88 298 ARG A N 1
ATOM 2402 C CA . ARG A 1 298 ? 62.516 43.146 -79.282 1.00 63.88 298 ARG A CA 1
ATOM 2403 C C . ARG A 1 298 ? 63.887 42.570 -78.885 1.00 63.88 298 ARG A C 1
ATOM 2405 O O . ARG A 1 298 ? 64.885 42.907 -79.520 1.00 63.88 298 ARG A O 1
ATOM 2412 N N . PHE A 1 299 ? 63.928 41.713 -77.865 1.00 72.62 299 PHE A N 1
ATOM 2413 C CA . PHE A 1 299 ? 65.143 41.144 -77.284 1.00 72.62 299 PHE A CA 1
ATOM 2414 C C . PHE A 1 299 ? 64.976 39.643 -76.997 1.00 72.62 299 PHE A C 1
ATOM 2416 O O . PHE A 1 299 ? 63.883 39.202 -76.640 1.00 72.62 299 PHE A O 1
ATOM 2423 N N . ASP A 1 300 ? 66.071 38.893 -77.117 1.00 76.81 300 ASP A N 1
ATOM 2424 C CA . ASP A 1 300 ? 66.184 37.445 -76.902 1.00 76.81 300 ASP A CA 1
ATOM 2425 C C . ASP A 1 300 ? 66.618 37.091 -75.468 1.00 76.81 300 ASP A C 1
ATOM 2427 O O . ASP A 1 300 ? 66.236 36.047 -74.938 1.00 76.81 300 ASP A O 1
ATOM 2431 N N . VAL A 1 301 ? 67.419 37.954 -74.828 1.00 77.06 301 VAL A N 1
ATOM 2432 C CA . VAL A 1 301 ? 67.964 37.747 -73.473 1.00 77.06 301 VAL A CA 1
ATOM 2433 C C . VAL A 1 301 ? 67.769 39.010 -72.637 1.00 77.06 301 VAL A C 1
ATOM 2435 O O . VAL A 1 301 ? 68.140 40.095 -73.071 1.00 77.06 301 VAL A O 1
ATOM 2438 N N . TYR A 1 302 ? 67.227 38.880 -71.423 1.00 79.06 302 TYR A N 1
ATOM 2439 C CA . TYR A 1 302 ? 67.127 39.976 -70.451 1.00 79.06 302 TYR A CA 1
ATOM 2440 C C . TYR A 1 302 ? 68.067 39.719 -69.273 1.00 79.06 302 TYR A C 1
ATOM 2442 O O . TYR A 1 302 ? 67.978 38.671 -68.629 1.00 79.06 302 TYR A O 1
ATOM 2450 N N . ILE A 1 303 ? 68.945 40.674 -68.966 1.00 80.25 303 ILE A N 1
ATOM 2451 C CA . ILE A 1 303 ? 69.907 40.555 -67.865 1.00 80.25 303 ILE A CA 1
ATOM 2452 C C . ILE A 1 303 ? 69.421 41.367 -66.664 1.00 80.25 303 ILE A C 1
ATOM 2454 O O . ILE A 1 303 ? 69.383 42.595 -66.704 1.00 80.25 303 ILE A O 1
ATOM 2458 N N . SER A 1 304 ? 69.096 40.668 -65.573 1.00 79.19 304 SER A N 1
ATOM 2459 C CA . SER A 1 304 ? 68.778 41.268 -64.274 1.00 79.19 304 SER A CA 1
ATOM 2460 C C . SER A 1 304 ? 69.962 41.106 -63.328 1.00 79.19 304 SER A C 1
ATOM 2462 O O . SER A 1 304 ? 70.345 39.985 -62.999 1.00 79.19 304 SER A O 1
ATOM 2464 N N . CYS A 1 305 ? 70.535 42.213 -62.870 1.00 74.62 305 CYS A N 1
ATOM 2465 C CA . CYS A 1 305 ? 71.680 42.213 -61.967 1.00 74.62 305 CYS A CA 1
ATOM 2466 C C . CYS A 1 305 ? 71.591 43.351 -60.953 1.00 74.62 305 CYS A C 1
ATOM 2468 O O . CYS A 1 305 ? 70.940 44.363 -61.208 1.00 74.62 305 CYS A O 1
ATOM 2470 N N . ASN A 1 306 ? 72.284 43.207 -59.822 1.00 74.81 306 ASN A N 1
ATOM 2471 C CA . ASN A 1 306 ? 72.446 44.312 -58.886 1.00 74.81 306 ASN A CA 1
ATOM 2472 C C . ASN A 1 306 ? 73.436 45.337 -59.470 1.00 74.81 306 ASN A C 1
ATOM 2474 O O . ASN A 1 306 ? 74.626 45.041 -59.592 1.00 74.81 306 ASN A O 1
ATOM 2478 N N . ALA A 1 307 ? 72.933 46.517 -59.839 1.00 68.81 307 ALA A N 1
ATOM 2479 C CA . ALA A 1 307 ? 73.715 47.582 -60.465 1.00 68.81 307 ALA A CA 1
ATOM 2480 C C . ALA A 1 307 ? 74.709 48.269 -59.510 1.00 68.81 307 ALA A C 1
ATOM 2482 O O . ALA A 1 307 ? 75.612 48.952 -59.980 1.00 68.81 307 ALA A O 1
ATOM 2483 N N . GLU A 1 308 ? 74.584 48.065 -58.195 1.00 74.75 308 GLU A N 1
ATOM 2484 C CA . GLU A 1 308 ? 75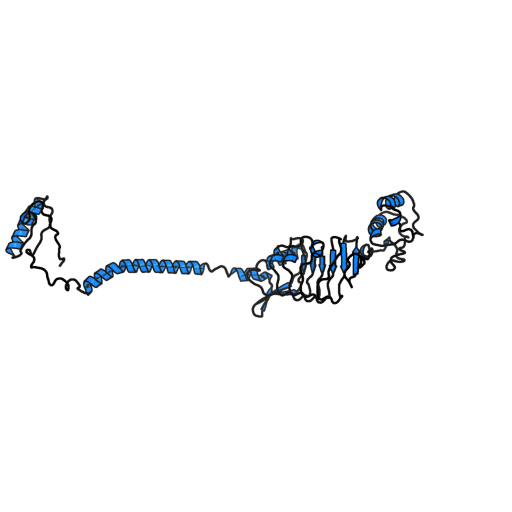.459 48.674 -57.181 1.00 74.75 308 GLU A CA 1
ATOM 2485 C C . GLU A 1 308 ? 76.798 47.934 -57.006 1.00 74.75 308 GLU A C 1
ATOM 2487 O O . GLU A 1 308 ? 77.674 48.390 -56.275 1.00 74.75 308 GLU A O 1
ATOM 2492 N N . ASN A 1 309 ? 76.980 46.776 -57.654 1.00 82.50 309 ASN A N 1
ATOM 2493 C CA . ASN A 1 309 ? 78.205 45.986 -57.545 1.00 82.50 309 ASN A CA 1
ATOM 2494 C C . ASN A 1 309 ? 79.089 46.133 -58.795 1.00 82.50 309 ASN A C 1
ATOM 2496 O O . ASN A 1 309 ? 78.885 45.450 -59.803 1.00 82.50 309 ASN A O 1
ATOM 2500 N N . ASP A 1 310 ? 80.131 46.961 -58.695 1.00 81.44 310 ASP A N 1
ATOM 2501 C CA . ASP A 1 310 ? 81.066 47.260 -59.791 1.00 81.44 310 ASP A CA 1
ATOM 2502 C C . ASP A 1 310 ? 81.747 46.019 -60.389 1.00 81.44 310 ASP A C 1
ATOM 2504 O O . ASP A 1 310 ? 81.978 45.943 -61.601 1.00 81.44 310 ASP A O 1
ATOM 2508 N N . SER A 1 311 ? 82.043 45.012 -59.560 1.00 83.12 311 SER A N 1
ATOM 2509 C CA . SER A 1 311 ? 82.699 43.778 -60.015 1.00 83.12 311 SER A CA 1
ATOM 2510 C C . SER A 1 311 ? 81.770 42.954 -60.909 1.00 83.12 311 SER A C 1
ATOM 2512 O O . SER A 1 311 ? 82.185 42.459 -61.960 1.00 83.12 311 SER A O 1
ATOM 2514 N N . ILE A 1 312 ? 80.492 42.864 -60.528 1.00 81.06 312 ILE A N 1
ATOM 2515 C CA . ILE A 1 312 ? 79.455 42.190 -61.318 1.00 81.06 312 ILE A CA 1
ATOM 2516 C C . ILE A 1 312 ? 79.190 42.973 -62.606 1.00 81.06 312 ILE A C 1
ATOM 2518 O O . ILE A 1 312 ? 79.117 42.377 -63.679 1.00 81.06 312 ILE A O 1
ATOM 2522 N N . MET A 1 313 ? 79.130 44.304 -62.536 1.00 80.25 313 MET A N 1
ATOM 2523 C CA . MET A 1 313 ? 78.891 45.151 -63.708 1.00 80.25 313 MET A CA 1
ATOM 2524 C C . MET A 1 313 ? 80.001 45.027 -64.759 1.00 80.25 313 MET A C 1
ATOM 2526 O O . MET A 1 313 ? 79.718 45.006 -65.959 1.00 80.25 313 MET A O 1
ATOM 2530 N N . LYS A 1 314 ? 81.263 44.883 -64.335 1.00 84.00 314 LYS A N 1
ATOM 2531 C CA . LYS A 1 314 ? 82.389 44.659 -65.253 1.00 84.00 314 LYS A CA 1
ATOM 2532 C C . LYS A 1 314 ? 82.314 43.290 -65.932 1.00 84.00 314 LYS A C 1
ATOM 2534 O O . LYS A 1 314 ? 82.570 43.199 -67.129 1.00 84.00 314 LYS A O 1
ATOM 2539 N N . TRP A 1 315 ? 81.919 42.249 -65.198 1.00 86.25 315 TRP A N 1
ATOM 2540 C CA . TRP A 1 315 ? 81.721 40.910 -65.758 1.00 86.25 315 TRP A CA 1
ATOM 2541 C C . TRP A 1 315 ? 80.539 40.860 -66.736 1.00 86.25 315 TRP A C 1
ATOM 2543 O O . TRP A 1 315 ? 80.662 40.294 -67.822 1.00 86.25 315 TRP A O 1
ATOM 2553 N N . ILE A 1 316 ? 79.425 41.523 -66.409 1.00 85.88 316 ILE A N 1
ATOM 2554 C CA . ILE A 1 316 ? 78.233 41.565 -67.267 1.00 85.88 316 ILE A CA 1
ATOM 2555 C C . ILE A 1 316 ? 78.527 42.218 -68.611 1.00 85.88 316 ILE A C 1
ATOM 2557 O O . ILE A 1 316 ? 78.063 41.709 -69.624 1.00 85.88 316 ILE A O 1
ATOM 2561 N N . LYS A 1 317 ? 79.341 43.279 -68.661 1.00 84.12 317 LYS A N 1
ATOM 2562 C CA . LYS A 1 317 ? 79.753 43.882 -69.941 1.00 84.12 317 LYS A CA 1
ATOM 2563 C C . LYS A 1 317 ? 80.437 42.865 -70.862 1.00 84.12 317 LYS A C 1
ATOM 2565 O O . LYS A 1 317 ? 80.152 42.846 -72.056 1.00 84.12 317 LYS A O 1
ATOM 2570 N N . THR A 1 318 ? 81.274 41.984 -70.313 1.00 86.81 318 THR A N 1
ATOM 2571 C CA . THR A 1 318 ? 81.913 40.898 -71.073 1.00 86.81 318 THR A CA 1
ATOM 2572 C C . THR A 1 318 ? 80.893 39.862 -71.549 1.00 86.81 318 THR A C 1
ATOM 2574 O O . THR A 1 318 ? 80.952 39.412 -72.690 1.00 86.81 318 THR A O 1
ATOM 2577 N N . VAL A 1 319 ? 79.931 39.498 -70.697 1.00 84.94 319 VAL A N 1
ATOM 2578 C CA . VAL A 1 319 ? 78.869 38.537 -71.041 1.00 84.94 319 VAL A CA 1
ATOM 2579 C C . VAL A 1 319 ? 77.945 39.087 -72.128 1.00 84.94 319 VAL A C 1
ATOM 2581 O O . VAL A 1 319 ? 77.663 38.380 -73.092 1.00 84.94 319 VAL A O 1
ATOM 2584 N N . VAL A 1 320 ? 77.521 40.349 -72.008 1.00 86.12 320 VAL A N 1
ATOM 2585 C CA . VAL A 1 320 ? 76.708 41.059 -73.008 1.00 86.12 320 VAL A CA 1
ATOM 2586 C C . VAL A 1 320 ? 77.415 41.048 -74.358 1.00 86.12 320 VAL A C 1
ATOM 2588 O O . VAL A 1 320 ? 76.831 40.620 -75.348 1.00 86.12 320 VAL A O 1
ATOM 2591 N N . PHE A 1 321 ? 78.695 41.421 -74.386 1.00 87.38 321 PHE A N 1
ATOM 2592 C CA . PHE A 1 321 ? 79.482 41.438 -75.616 1.00 87.38 321 PHE A CA 1
ATOM 2593 C C . PHE A 1 321 ? 79.584 40.053 -76.279 1.00 87.38 321 PHE A C 1
ATOM 2595 O O . PHE A 1 321 ? 79.393 39.922 -77.487 1.00 87.38 321 PHE A O 1
ATOM 2602 N N . ASN A 1 322 ? 79.847 38.999 -75.502 1.00 87.56 322 ASN A N 1
ATOM 2603 C CA . ASN A 1 322 ? 79.969 37.634 -76.031 1.00 87.56 322 ASN A CA 1
ATOM 2604 C C . ASN A 1 322 ? 78.644 37.084 -76.579 1.00 87.56 322 ASN A C 1
ATOM 2606 O O . ASN A 1 322 ? 78.618 36.321 -77.545 1.00 87.56 322 ASN A O 1
ATOM 2610 N N . LEU A 1 323 ? 77.531 37.455 -75.953 1.00 84.75 323 LEU A N 1
ATOM 2611 C CA . LEU A 1 323 ? 76.204 37.038 -76.389 1.00 84.75 323 LEU A CA 1
ATOM 2612 C C . LEU A 1 323 ? 75.756 37.818 -77.638 1.00 84.75 323 LEU A C 1
ATOM 2614 O O . LEU A 1 323 ? 75.185 37.220 -78.548 1.00 84.75 323 LEU A O 1
ATOM 2618 N N . GLU A 1 324 ? 76.084 39.109 -77.737 1.00 85.88 324 GLU A N 1
ATOM 2619 C CA . GLU A 1 324 ? 75.819 39.919 -78.936 1.00 85.88 324 GLU A CA 1
ATOM 2620 C C . GLU A 1 324 ? 76.647 39.436 -80.137 1.00 85.88 324 GLU A C 1
ATOM 2622 O O . GLU A 1 324 ? 76.107 39.298 -81.234 1.00 85.88 324 GLU A O 1
ATOM 2627 N N . THR A 1 325 ? 77.924 39.080 -79.941 1.00 87.12 325 THR A N 1
ATOM 2628 C CA . THR A 1 325 ? 78.754 38.484 -81.010 1.00 87.12 325 THR A CA 1
ATOM 2629 C C . THR A 1 325 ? 78.273 37.097 -81.437 1.00 87.12 325 THR A C 1
ATOM 2631 O O . THR A 1 325 ? 78.503 36.692 -82.575 1.00 87.12 325 THR A O 1
ATOM 2634 N N . SER A 1 326 ? 77.542 36.399 -80.566 1.00 85.44 326 SER A N 1
ATOM 2635 C CA . SER A 1 326 ? 76.877 35.126 -80.872 1.00 85.44 326 SER A CA 1
ATOM 2636 C C . SER A 1 326 ? 75.495 35.299 -81.524 1.00 85.44 326 SER A C 1
ATOM 2638 O O . SER A 1 326 ? 74.814 34.308 -81.780 1.00 85.44 326 SER A O 1
ATOM 2640 N N . GLY A 1 327 ? 75.075 36.540 -81.805 1.00 81.50 327 GLY A N 1
ATOM 2641 C CA . GLY A 1 327 ? 73.858 36.854 -82.556 1.00 81.50 327 GLY A CA 1
ATOM 2642 C C . GLY A 1 327 ? 72.588 37.050 -81.722 1.00 81.50 327 GLY A C 1
ATOM 2643 O O . GLY A 1 327 ? 71.511 37.157 -82.304 1.00 81.50 327 GLY A O 1
ATOM 2644 N N . PHE A 1 328 ? 72.680 37.120 -80.389 1.00 82.25 328 PHE A N 1
ATOM 2645 C CA . PHE A 1 328 ? 71.523 37.370 -79.521 1.00 82.25 328 PHE A CA 1
ATOM 2646 C C . PHE A 1 328 ? 71.255 38.870 -79.342 1.00 82.25 328 PHE A C 1
ATOM 2648 O O . PHE A 1 328 ? 72.172 39.650 -79.085 1.00 82.25 328 PHE A O 1
ATOM 2655 N N . LYS A 1 329 ? 69.985 39.287 -79.389 1.00 81.06 329 LYS A N 1
ATOM 2656 C CA . LYS A 1 329 ? 69.556 40.644 -79.017 1.00 81.06 329 LYS A CA 1
ATOM 2657 C C . LYS A 1 329 ? 69.379 40.732 -77.506 1.00 81.06 329 LYS A C 1
ATOM 2659 O O . LYS A 1 329 ? 68.509 40.071 -76.944 1.00 81.06 329 LYS A O 1
ATOM 2664 N N . ILE A 1 330 ? 70.164 41.561 -76.830 1.00 82.88 330 ILE A N 1
ATOM 2665 C CA . ILE A 1 330 ? 70.170 41.620 -75.361 1.00 82.88 330 ILE A CA 1
ATOM 2666 C C . ILE A 1 330 ? 69.484 42.886 -74.864 1.00 82.88 330 ILE A C 1
ATOM 2668 O O . ILE A 1 330 ? 69.754 43.972 -75.367 1.00 82.88 330 ILE A O 1
ATOM 2672 N N . CYS A 1 331 ? 68.635 42.733 -73.849 1.00 82.56 331 CYS A N 1
ATOM 2673 C CA . CYS A 1 331 ? 68.108 43.816 -73.034 1.00 82.56 331 CYS A CA 1
ATOM 2674 C C . CYS A 1 331 ? 68.883 43.886 -71.716 1.00 82.56 331 CYS A C 1
ATOM 2676 O O . CYS A 1 331 ? 68.827 42.965 -70.891 1.00 82.56 331 CYS A O 1
ATOM 2678 N N . TRP A 1 332 ? 69.593 44.988 -71.513 1.00 82.31 332 TRP A N 1
ATOM 2679 C CA . TRP A 1 332 ? 70.278 45.307 -70.273 1.00 82.31 332 TRP A CA 1
ATOM 2680 C C . TRP A 1 332 ? 69.774 46.656 -69.741 1.00 82.31 332 TRP A C 1
ATOM 2682 O O . TRP A 1 332 ? 70.125 47.702 -70.291 1.00 82.31 332 TRP A O 1
ATOM 2692 N N . PRO A 1 333 ? 68.959 46.666 -68.669 1.00 78.00 333 PRO A N 1
ATOM 2693 C CA . PRO A 1 333 ? 68.216 47.852 -68.244 1.00 78.00 333 PRO A CA 1
ATOM 2694 C C . PRO A 1 333 ? 69.027 49.135 -68.034 1.00 78.00 333 PRO A C 1
ATOM 2696 O O . PRO A 1 333 ? 68.571 50.174 -68.497 1.00 78.00 333 PRO A O 1
ATOM 2699 N N . PRO A 1 334 ? 70.226 49.105 -67.417 1.00 74.31 334 PRO A N 1
ATOM 2700 C CA . PRO A 1 334 ? 71.033 50.313 -67.236 1.00 74.31 334 PRO A CA 1
ATOM 2701 C C . PRO A 1 334 ? 71.538 50.934 -68.548 1.00 74.31 334 PRO A C 1
ATOM 2703 O O . PRO A 1 334 ? 71.938 52.094 -68.550 1.00 74.31 334 PRO A O 1
ATOM 2706 N N . ARG A 1 335 ? 71.582 50.158 -69.641 1.00 78.62 335 ARG A N 1
ATOM 2707 C CA . ARG A 1 335 ? 71.985 50.613 -70.982 1.00 78.62 335 ARG A CA 1
ATOM 2708 C C . ARG A 1 335 ? 70.778 51.001 -71.832 1.00 78.62 335 ARG A C 1
ATOM 2710 O O . ARG A 1 335 ? 70.849 51.973 -72.575 1.00 78.62 335 ARG A O 1
ATOM 2717 N N . ASP A 1 336 ? 69.709 50.213 -71.743 1.00 76.44 336 ASP A N 1
ATOM 2718 C CA . ASP A 1 336 ? 68.627 50.224 -72.728 1.00 76.44 336 ASP A CA 1
ATOM 2719 C C . ASP A 1 336 ? 67.358 50.963 -72.251 1.00 76.44 336 ASP A C 1
ATOM 2721 O O . ASP A 1 336 ? 66.464 51.198 -73.066 1.00 76.44 336 ASP A O 1
ATOM 2725 N N . PHE A 1 337 ? 67.274 51.358 -70.971 1.00 77.50 337 PHE A N 1
ATOM 2726 C CA . PHE A 1 337 ? 66.165 52.144 -70.406 1.00 77.50 337 PHE A CA 1
ATOM 2727 C C . PHE A 1 337 ? 66.659 53.398 -69.678 1.00 77.50 337 PHE A C 1
ATOM 2729 O O . PHE A 1 337 ? 67.784 53.442 -69.177 1.00 77.50 337 PHE A O 1
ATOM 2736 N N . ASN A 1 338 ? 65.803 54.420 -69.588 1.00 73.44 338 ASN A N 1
ATOM 2737 C CA . ASN A 1 338 ? 66.128 55.639 -68.855 1.00 73.44 338 ASN A CA 1
ATOM 2738 C C . ASN A 1 338 ? 65.857 55.469 -67.355 1.00 73.44 338 ASN A C 1
ATOM 2740 O O . ASN A 1 338 ? 64.970 54.727 -66.927 1.00 73.44 338 ASN A O 1
ATOM 2744 N N . VAL A 1 339 ? 66.615 56.199 -66.534 1.00 68.06 339 VAL A N 1
ATOM 2745 C CA . VAL A 1 339 ? 66.422 56.214 -65.080 1.00 68.06 339 VAL A CA 1
ATOM 2746 C C . VAL A 1 339 ? 65.043 56.797 -64.757 1.00 68.06 339 VAL A C 1
ATOM 2748 O O . VAL A 1 339 ? 64.774 57.953 -65.070 1.00 68.06 339 VAL A O 1
ATOM 2751 N N . GLY A 1 340 ? 64.187 56.001 -64.111 1.00 62.31 340 GLY A N 1
ATOM 2752 C CA . GLY A 1 340 ? 62.827 56.393 -63.718 1.00 62.31 340 GLY A CA 1
ATOM 2753 C C . GLY A 1 340 ? 61.704 55.741 -64.531 1.00 62.31 340 GLY A C 1
ATOM 2754 O O . GLY A 1 340 ? 60.547 55.844 -64.125 1.00 62.31 340 GLY A O 1
ATOM 2755 N N . ASP A 1 341 ? 62.018 55.024 -65.613 1.00 65.69 341 ASP A N 1
ATOM 2756 C CA . ASP A 1 341 ? 61.011 54.283 -66.377 1.00 65.69 341 ASP A CA 1
ATOM 2757 C C . ASP A 1 341 ? 60.567 53.006 -65.636 1.00 65.69 341 ASP A C 1
ATOM 2759 O O . ASP A 1 341 ? 61.381 52.191 -65.190 1.00 65.69 341 ASP A O 1
ATOM 2763 N N . VAL A 1 342 ? 59.250 52.808 -65.507 1.00 58.53 342 VAL A N 1
ATOM 2764 C CA . VAL A 1 342 ? 58.667 51.605 -64.892 1.00 58.53 342 VAL A CA 1
ATOM 2765 C C . VAL A 1 342 ? 58.350 50.582 -65.978 1.00 58.53 342 VAL A C 1
ATOM 2767 O O . VAL A 1 342 ? 57.407 50.747 -66.753 1.00 58.53 342 VAL A O 1
ATOM 2770 N N . HIS A 1 343 ? 59.099 49.480 -65.997 1.00 60.59 343 HIS A N 1
ATOM 2771 C CA . HIS A 1 343 ? 58.866 48.368 -66.916 1.00 60.59 343 HIS A CA 1
ATOM 2772 C C . HIS A 1 343 ? 58.506 47.085 -66.164 1.00 60.59 343 HIS A C 1
ATOM 2774 O O . HIS A 1 343 ? 59.233 46.623 -65.287 1.00 60.59 343 HIS A O 1
ATOM 2780 N N . VAL A 1 344 ? 57.378 46.474 -66.539 1.00 55.28 344 VAL A N 1
ATOM 2781 C CA . VAL A 1 344 ? 56.973 45.157 -66.033 1.00 55.28 344 VAL A CA 1
ATOM 2782 C C . VAL A 1 344 ? 57.578 44.087 -66.935 1.00 55.28 344 VAL A C 1
ATOM 2784 O O . VAL A 1 344 ? 57.081 43.824 -68.031 1.00 55.28 344 VAL A O 1
ATOM 2787 N N . VAL A 1 345 ? 58.658 43.460 -66.477 1.00 54.50 345 VAL A N 1
ATOM 2788 C CA . VAL A 1 345 ? 59.328 42.387 -67.220 1.00 54.50 345 VAL A CA 1
ATOM 2789 C C . VAL A 1 345 ? 58.568 41.080 -67.003 1.00 54.50 345 VAL A C 1
ATOM 2791 O O . VAL A 1 345 ? 58.597 40.494 -65.922 1.00 54.50 345 VAL A O 1
ATOM 2794 N N . LYS A 1 346 ? 57.862 40.614 -68.037 1.00 50.69 346 LYS A N 1
ATOM 2795 C CA . LYS A 1 346 ? 57.231 39.288 -68.045 1.00 50.69 346 LYS A CA 1
ATOM 2796 C C . LYS A 1 346 ? 58.233 38.269 -68.583 1.00 50.69 346 LYS A C 1
ATOM 2798 O O . LYS A 1 346 ? 58.437 38.181 -69.790 1.00 50.69 346 LYS A O 1
ATOM 2803 N N . PHE A 1 347 ? 58.860 37.499 -67.698 1.00 48.53 347 PHE A N 1
ATOM 2804 C CA . PHE A 1 347 ? 59.738 36.402 -68.107 1.00 48.53 347 PHE A CA 1
ATOM 2805 C C . PHE A 1 347 ? 58.914 35.207 -68.606 1.00 48.53 347 PHE A C 1
ATOM 2807 O O . PHE A 1 347 ? 57.986 34.763 -67.930 1.00 48.53 347 PHE A O 1
ATOM 2814 N N . ARG A 1 348 ? 59.279 34.655 -69.770 1.00 45.88 348 ARG A N 1
ATOM 2815 C CA . ARG A 1 348 ? 58.947 33.267 -70.121 1.00 45.88 348 ARG A CA 1
ATOM 2816 C C . ARG A 1 348 ? 60.012 32.364 -69.484 1.00 45.88 348 ARG A C 1
ATOM 2818 O O . ARG A 1 348 ? 61.167 32.472 -69.890 1.00 45.88 348 ARG A O 1
ATOM 2825 N N . PRO A 1 349 ? 59.684 31.498 -68.514 1.00 41.91 349 PRO A N 1
ATOM 2826 C CA . PRO A 1 349 ? 60.572 30.391 -68.180 1.00 41.91 349 PRO A CA 1
ATOM 2827 C C . PRO A 1 349 ? 60.638 29.451 -69.395 1.00 41.91 349 PRO A C 1
ATOM 2829 O O . PRO A 1 349 ? 59.602 29.174 -70.003 1.00 41.91 349 PRO A O 1
ATOM 2832 N N . LYS A 1 350 ? 61.845 29.034 -69.791 1.00 41.06 350 LYS A N 1
ATOM 2833 C CA . LYS A 1 350 ? 62.022 27.935 -70.750 1.00 41.06 350 LYS A CA 1
ATOM 2834 C C . LYS A 1 350 ? 61.900 26.601 -70.036 1.00 41.06 350 LYS A C 1
ATOM 2836 O O . LYS A 1 350 ? 62.416 26.520 -68.898 1.00 41.06 350 LYS A O 1
#

Sequence (350 aa):
MPNLSKLGFTIDILLSAVFKYSINLKETPIRCDCKFERFIKTIKFAAKGVHNLICKDPPLLRENRIVDISEDLLKCAISMKNGCPPECNCYEQPSRSRVVVNCSSTRKYKMPSVCLQQDDLDINLSHNFISVFEYRTFLNRTFSINFSNNRITSVDPFVYGIMKLRNINLQHNKIVQIHKNVLLMRNDHTISFGRISIKCSCKMKWIGSWLENQHRRHGVNNSINCHIRGRDIQASSISKMCSFVKPNSTVKYVLLSFMISICVSLMLCLKMKYELCLLLMNFKGLYLNNYDNLEPTRFDVYISCNAENDSIMKWIKTVVFNLETSGFKICWPPRDFNVGDVHVVKFRPK

InterPro domains:
  IPR001611 Leucine-rich repeat [PS51450] (164-185)
  IPR032675 Leucine-rich repeat domain superfamily [G3DSA:3.80.10.10] (1-77)
  IPR032675 Leucine-rich repeat domain superfamily [G3DSA:3.80.10.10] (78-245)
  IPR035897 Toll/interleukin-1 receptor homology (TIR) domain superfamily [SSF52200] (297-343)

Secondary structure (DSSP, 8-state):
---TTTTT--HHHHHHHHHHS----TTS-EE-SGGGHHHHHHHTTT-TTGGG-BEEESGGGTT-BTTTS-GGG--EEE-GGGTPPTT-EEEEEGGGTEEEEE-TTS--SS--------SSEEEE--SS---EE---GGGGGEEEEE--SS---EE-TTGGG-SS--EEE--SS------GGGGGS-TT-EEE--EEEE---GGGTTHHHHHHHHHHHH----EEEEEETTEEEEGGGHHHHGGG-S--HHHHHHHHHHHHHHHHHHHHHHHHHHHHHHHHHHHTT-SSSS-TT-PPPS-SEE----TT-HHHHHHHHHHHHHHHHTT--EE-HHHHS-TT----------

Radius of gyration: 52.06 Å; chains: 1; bounding box: 113×73×130 Å